Protein AF-A0A7X3V6D4-F1 (afdb_monomer_lite)

Secondary structure (DSSP, 8-state):
--SHHHHHHHHHHHHHHHHHHHHHHHHHHHHHHHHHHHHHHHHHHHHHHHHHHHHHHHHHHHHHHHHTSPPPPP---------------PPPP--TTS-HHHHHHHHHHHBSS-EEHHHHHHHTTS-HHHHHHHHHHHHHTTSEEESSTTEEEE-SS--HHHHHHHHHHHHHHHHHHHHHHHHHHHHHHHHHHHH-TT-BHHHIIIIIHHHHTT-TTB-HHHHHHHHHHHHHTTSEEEEEE--TT-TTS-EEEEEE-HHHHHHHH-

pLDDT: mean 81.46, std 15.2, range [35.28, 96.38]

Structure (mmCIF, N/CA/C/O backbone):
data_AF-A0A7X3V6D4-F1
#
_entry.id   AF-A0A7X3V6D4-F1
#
loop_
_atom_site.group_PDB
_atom_site.id
_atom_site.type_symbol
_atom_site.label_atom_id
_atom_site.label_alt_id
_atom_site.label_comp_id
_atom_site.label_asym_id
_atom_site.label_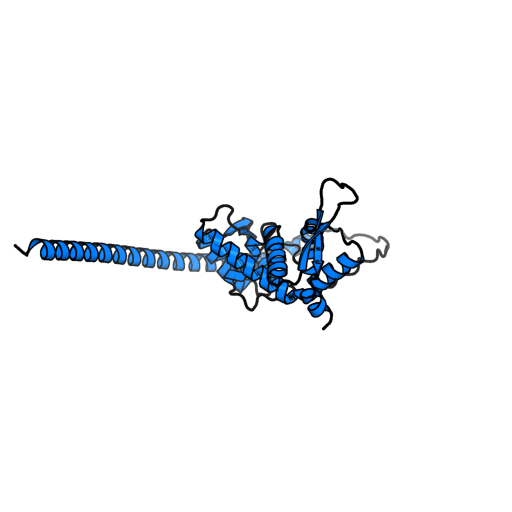entity_id
_atom_site.label_seq_id
_atom_site.pdbx_PDB_ins_code
_atom_site.Cartn_x
_atom_site.Cartn_y
_atom_site.Cartn_z
_atom_site.occupancy
_atom_site.B_iso_or_equiv
_atom_site.auth_seq_id
_atom_site.auth_comp_id
_atom_site.auth_asym_id
_atom_site.auth_atom_id
_atom_site.pdbx_PDB_model_num
ATOM 1 N N . MET A 1 1 ? -10.644 51.551 41.280 1.00 48.97 1 MET A N 1
ATOM 2 C CA . MET A 1 1 ? -9.651 50.461 41.197 1.00 48.97 1 MET A CA 1
ATOM 3 C C . MET A 1 1 ? -9.998 49.562 40.011 1.00 48.97 1 MET A C 1
ATOM 5 O O . MET A 1 1 ? -10.528 48.482 40.208 1.00 48.97 1 MET A O 1
ATOM 9 N N . THR A 1 2 ? -9.784 50.030 38.778 1.00 53.81 2 THR A N 1
ATOM 10 C CA . THR A 1 2 ? -10.167 49.297 37.549 1.00 53.81 2 THR A CA 1
ATOM 11 C C . THR A 1 2 ? -9.076 49.300 36.468 1.00 53.81 2 THR A C 1
ATOM 13 O O . THR A 1 2 ? -9.337 48.812 35.376 1.00 53.81 2 THR A O 1
ATOM 16 N N . SER A 1 3 ? -7.864 49.821 36.731 1.00 61.19 3 SER A N 1
ATOM 17 C CA . SER A 1 3 ? -6.815 49.914 35.692 1.00 61.19 3 SER A CA 1
ATOM 18 C C . SER A 1 3 ? -5.964 48.645 35.523 1.00 61.19 3 SER A C 1
ATOM 20 O O . SER A 1 3 ? -5.513 48.401 34.415 1.00 61.19 3 SER A O 1
ATOM 22 N N . SER A 1 4 ? -5.843 47.778 36.540 1.00 74.94 4 SER A N 1
ATOM 23 C CA . SER A 1 4 ? -4.946 46.597 36.499 1.00 74.94 4 SER A CA 1
ATOM 24 C C . SER A 1 4 ? -5.224 45.660 35.320 1.00 74.94 4 SER A C 1
ATOM 26 O O . SER A 1 4 ? -4.336 45.382 34.527 1.00 74.94 4 SER A O 1
ATOM 28 N N . ALA A 1 5 ? -6.483 45.251 35.128 1.00 81.00 5 ALA A N 1
ATOM 29 C CA . ALA A 1 5 ? -6.831 44.284 34.087 1.00 81.00 5 ALA A CA 1
ATOM 30 C C . ALA A 1 5 ? -6.675 44.846 32.663 1.00 81.00 5 ALA A C 1
ATOM 32 O O . ALA A 1 5 ? -6.343 44.111 31.741 1.00 81.00 5 ALA A O 1
ATOM 33 N N . ALA A 1 6 ? -6.913 46.147 32.465 1.00 88.00 6 ALA A N 1
ATOM 34 C CA . ALA A 1 6 ? -6.745 46.780 31.157 1.00 88.00 6 ALA A CA 1
ATOM 35 C C . ALA A 1 6 ? -5.263 46.964 30.799 1.00 88.00 6 ALA A C 1
ATOM 37 O O . ALA A 1 6 ? -4.899 46.860 29.627 1.00 88.00 6 ALA A O 1
ATOM 38 N N . ASP A 1 7 ? -4.420 47.223 31.798 1.00 89.06 7 ASP A N 1
ATOM 39 C CA . ASP A 1 7 ? -2.978 47.376 31.622 1.00 89.06 7 ASP A CA 1
ATOM 40 C C . ASP A 1 7 ? -2.304 46.008 31.391 1.00 89.06 7 ASP A C 1
ATOM 42 O O . ASP A 1 7 ? -1.529 45.873 30.447 1.00 89.06 7 ASP A O 1
ATOM 46 N N . GLU A 1 8 ? -2.711 44.962 32.121 1.00 88.69 8 GLU A N 1
ATOM 47 C CA . GLU A 1 8 ? -2.277 43.570 31.894 1.00 88.69 8 GLU A CA 1
ATOM 48 C C . GLU A 1 8 ? -2.635 43.071 30.482 1.00 88.69 8 GLU A C 1
ATOM 50 O O . GLU A 1 8 ? -1.823 42.438 29.805 1.00 88.69 8 GLU A O 1
ATOM 55 N N . LEU A 1 9 ? -3.837 43.397 29.993 1.00 91.50 9 LEU A N 1
ATOM 56 C CA . LEU A 1 9 ? -4.291 42.983 28.662 1.00 91.50 9 LEU A CA 1
ATOM 57 C C . LEU A 1 9 ? -3.533 43.724 27.551 1.00 91.50 9 LEU A C 1
ATOM 59 O O . LEU A 1 9 ? -3.210 43.131 26.524 1.00 91.50 9 LEU A O 1
ATOM 63 N N . ARG A 1 10 ? -3.183 45.000 27.763 1.00 92.75 10 ARG A N 1
ATOM 64 C CA . ARG A 1 10 ? -2.310 45.755 26.845 1.00 92.75 10 ARG A CA 1
ATOM 65 C C . ARG A 1 10 ? -0.895 45.197 26.813 1.00 92.75 10 ARG A C 1
ATOM 67 O O . ARG A 1 10 ? -0.314 45.103 25.732 1.00 92.75 10 ARG A O 1
ATOM 74 N N . GLU A 1 11 ? -0.346 44.823 27.962 1.00 93.88 11 GLU A N 1
ATOM 75 C CA . GLU A 1 11 ? 0.985 44.226 28.048 1.00 93.88 11 GLU A CA 1
ATOM 76 C C . GLU A 1 11 ? 1.025 42.868 27.332 1.00 93.88 11 GLU A C 1
ATOM 78 O O . GLU A 1 11 ? 1.894 42.642 26.488 1.00 93.88 11 GLU A O 1
ATOM 83 N N . ALA A 1 12 ? 0.022 42.014 27.560 1.00 92.12 12 ALA A N 1
ATOM 84 C CA . ALA A 1 12 ? -0.118 40.736 26.862 1.00 92.12 12 ALA A CA 1
ATOM 85 C C . ALA A 1 12 ? -0.252 40.911 25.340 1.00 92.12 12 ALA A C 1
ATOM 87 O O . ALA A 1 12 ? 0.392 40.197 24.572 1.00 92.12 12 ALA A O 1
ATOM 88 N N . LEU A 1 13 ? -1.039 41.891 24.888 1.00 94.00 13 LEU A N 1
ATOM 89 C CA . LEU A 1 13 ? -1.232 42.162 23.462 1.00 94.00 13 LEU A CA 1
ATOM 90 C C . LEU A 1 13 ? 0.059 42.680 22.813 1.00 94.00 13 LEU A C 1
ATOM 92 O O . LEU A 1 13 ? 0.409 42.261 21.714 1.00 94.00 13 LEU A O 1
ATOM 96 N N . THR A 1 14 ? 0.816 43.522 23.518 1.00 95.19 14 THR A N 1
ATOM 97 C CA . THR A 1 14 ? 2.125 44.007 23.049 1.00 95.19 14 THR A CA 1
ATOM 98 C C . THR A 1 14 ? 3.131 42.859 22.934 1.00 95.19 14 THR A C 1
ATOM 100 O O . THR A 1 14 ? 3.865 42.781 21.950 1.00 95.19 14 THR A O 1
ATOM 103 N N . ARG A 1 15 ? 3.124 41.928 23.896 1.00 94.62 15 ARG A N 1
ATOM 104 C CA . ARG A 1 15 ? 3.964 40.725 23.867 1.00 94.62 15 ARG A CA 1
ATOM 105 C C . ARG A 1 15 ? 3.633 39.829 22.675 1.00 94.62 15 ARG A C 1
ATOM 107 O O . ARG A 1 15 ? 4.532 39.481 21.921 1.00 94.62 15 ARG A O 1
ATOM 114 N N . LEU A 1 16 ? 2.349 39.536 22.460 1.00 94.88 16 LEU A N 1
ATOM 115 C CA . LEU A 1 16 ? 1.894 38.713 21.336 1.00 94.88 16 LEU A CA 1
ATOM 116 C C . LEU A 1 16 ? 2.218 39.349 19.980 1.00 94.88 16 LEU A C 1
ATOM 118 O O . LEU A 1 16 ? 2.586 38.645 19.045 1.00 94.88 16 LEU A O 1
ATOM 122 N N . LEU A 1 17 ? 2.110 40.676 19.863 1.00 94.00 17 LEU A N 1
ATOM 123 C CA . LEU A 1 17 ? 2.514 41.381 18.646 1.00 94.00 17 LEU A CA 1
ATOM 124 C C . LEU A 1 17 ? 4.025 41.264 18.402 1.00 94.00 17 LEU A C 1
ATOM 126 O O . LEU A 1 17 ? 4.430 40.996 17.276 1.00 94.00 17 LEU A O 1
ATOM 130 N N . SER A 1 18 ? 4.845 41.388 19.448 1.00 95.25 18 SER A N 1
ATOM 131 C CA . SER A 1 18 ? 6.299 41.201 19.346 1.00 95.25 18 SER A CA 1
ATOM 132 C C . SER A 1 18 ? 6.685 39.766 18.970 1.00 95.25 18 SER A C 1
ATOM 134 O O . SER A 1 18 ? 7.594 39.562 18.164 1.00 95.25 18 SER A O 1
ATOM 136 N N . GLU A 1 19 ? 6.018 38.771 19.555 1.00 95.19 19 GLU A N 1
ATOM 137 C CA . GLU A 1 19 ? 6.227 37.352 19.241 1.00 95.19 19 GLU A CA 1
ATOM 138 C C . GLU A 1 19 ? 5.829 37.058 17.791 1.00 95.19 19 GLU A C 1
ATOM 140 O O . GLU A 1 19 ? 6.606 36.460 17.050 1.00 95.19 19 GLU A O 1
ATOM 145 N N . ARG A 1 20 ? 4.676 37.572 17.341 1.00 95.00 20 ARG A N 1
ATOM 146 C CA . ARG A 1 20 ? 4.245 37.479 15.941 1.00 95.00 20 ARG A CA 1
ATOM 147 C C . ARG A 1 20 ? 5.278 38.077 14.990 1.00 95.00 20 ARG A C 1
ATOM 149 O O . ARG A 1 20 ? 5.594 37.459 13.981 1.00 95.00 20 ARG A O 1
ATOM 156 N N . ASP A 1 21 ? 5.787 39.269 15.284 1.00 95.44 21 ASP A N 1
ATOM 157 C CA . ASP A 1 21 ? 6.730 39.951 14.392 1.00 95.44 21 ASP A CA 1
ATOM 158 C C . ASP A 1 21 ? 8.074 39.207 14.312 1.00 95.44 21 ASP A C 1
ATOM 160 O O . ASP A 1 21 ? 8.693 39.163 13.250 1.00 95.44 21 ASP A O 1
ATOM 164 N N . THR A 1 22 ? 8.481 38.549 15.401 1.00 96.38 22 THR A N 1
ATOM 165 C CA . THR A 1 22 ? 9.666 37.678 15.423 1.00 96.38 22 THR A CA 1
ATOM 166 C C . THR A 1 22 ? 9.441 36.432 14.567 1.00 96.38 22 THR A C 1
ATOM 168 O O . THR A 1 22 ? 10.267 36.127 13.710 1.00 96.38 22 THR A O 1
ATOM 171 N N . LEU A 1 23 ? 8.287 35.773 14.710 1.00 93.31 23 LEU A N 1
ATOM 172 C CA . LEU A 1 23 ? 7.929 34.613 13.889 1.00 93.31 23 LEU A CA 1
ATOM 173 C C . LEU A 1 23 ? 7.848 34.962 12.398 1.00 93.31 23 LEU A C 1
ATOM 175 O O . LEU A 1 23 ? 8.323 34.202 11.562 1.00 93.31 23 LEU A O 1
ATOM 179 N N . LEU A 1 24 ? 7.293 36.124 12.042 1.00 92.81 24 LEU A N 1
ATOM 180 C CA . LEU A 1 24 ? 7.246 36.571 10.646 1.00 92.81 24 LEU A CA 1
ATOM 181 C C . LEU A 1 24 ? 8.648 36.816 10.070 1.00 92.81 24 LEU A C 1
ATOM 183 O O . LEU A 1 24 ? 8.889 36.500 8.905 1.00 92.81 24 LEU A O 1
ATOM 187 N N . ALA A 1 25 ? 9.578 37.340 10.872 1.00 93.75 25 ALA A N 1
ATOM 188 C CA . ALA A 1 25 ? 10.968 37.506 10.454 1.00 93.75 25 ALA A CA 1
ATOM 189 C C . ALA A 1 25 ? 11.683 36.154 10.266 1.00 93.75 25 ALA A C 1
ATOM 191 O O . ALA A 1 25 ? 12.445 35.988 9.312 1.00 93.75 25 ALA A O 1
ATOM 192 N N . GLU A 1 26 ? 11.415 35.177 11.135 1.00 94.06 26 GLU A N 1
ATOM 193 C CA . GLU A 1 26 ? 11.938 33.813 11.002 1.00 94.06 26 GLU A CA 1
ATOM 194 C C . GLU A 1 26 ? 11.389 33.114 9.753 1.00 94.06 26 GLU A C 1
ATOM 196 O O . GLU A 1 26 ? 12.166 32.538 8.993 1.00 94.06 26 GLU A O 1
ATOM 201 N N . ILE A 1 27 ? 10.084 33.233 9.484 1.00 88.38 27 ILE A N 1
ATOM 202 C CA . ILE A 1 27 ? 9.452 32.689 8.273 1.00 88.38 27 ILE A CA 1
ATOM 203 C C . ILE A 1 27 ? 10.095 33.287 7.019 1.00 88.38 27 ILE A C 1
ATOM 205 O O . ILE A 1 27 ? 10.516 32.537 6.144 1.00 88.38 27 ILE A O 1
ATOM 209 N N . ALA A 1 28 ? 10.254 34.612 6.954 1.00 89.88 28 ALA A N 1
ATOM 210 C CA . ALA A 1 28 ? 10.883 35.267 5.806 1.00 89.88 28 ALA A CA 1
ATOM 211 C C . ALA A 1 28 ? 12.335 34.796 5.583 1.00 89.88 28 ALA A C 1
ATOM 213 O O . ALA A 1 28 ? 12.768 34.606 4.446 1.00 89.88 28 ALA A O 1
ATOM 214 N N . SER A 1 29 ? 13.084 34.562 6.665 1.00 92.25 29 SER A N 1
ATOM 215 C CA . SER A 1 29 ? 14.439 33.999 6.603 1.00 92.25 29 SER A CA 1
ATOM 216 C C . SER A 1 29 ? 14.441 32.559 6.075 1.00 92.25 29 SER A C 1
ATOM 218 O O . SER A 1 29 ? 15.268 32.197 5.236 1.00 92.25 29 SER A O 1
ATOM 220 N N . ILE A 1 30 ? 13.500 31.725 6.526 1.00 87.00 30 ILE A N 1
ATOM 221 C CA . ILE A 1 30 ? 13.342 30.349 6.039 1.00 87.00 30 ILE A CA 1
ATOM 222 C C . ILE A 1 30 ? 12.983 30.345 4.549 1.00 87.00 30 ILE A C 1
ATOM 224 O O . ILE A 1 30 ? 13.596 29.601 3.787 1.00 87.00 30 ILE A O 1
ATOM 228 N N . GLU A 1 31 ? 12.051 31.198 4.120 1.00 86.50 31 GLU A N 1
ATOM 229 C CA . GLU A 1 31 ? 11.651 31.328 2.714 1.00 86.50 31 GLU A CA 1
ATOM 230 C C . GLU A 1 31 ? 12.821 31.751 1.820 1.00 86.50 31 GLU A C 1
ATOM 232 O O . GLU A 1 31 ? 13.019 31.169 0.751 1.00 86.50 31 GLU A O 1
ATOM 237 N N . GLN A 1 32 ? 13.641 32.706 2.270 1.00 90.31 32 GLN A N 1
ATOM 238 C CA . GLN A 1 32 ? 14.844 33.105 1.541 1.00 90.31 32 GLN A CA 1
ATOM 239 C C . GLN A 1 32 ? 15.828 31.935 1.403 1.00 90.31 32 GLN A C 1
ATOM 241 O O . GLN A 1 32 ? 16.272 31.631 0.295 1.00 90.31 32 GLN A O 1
ATOM 246 N N . ASN A 1 33 ? 16.136 31.249 2.508 1.00 90.38 33 ASN A N 1
ATOM 247 C CA . ASN A 1 33 ? 17.040 30.099 2.494 1.00 90.38 33 ASN A CA 1
ATOM 248 C C . ASN A 1 33 ? 16.518 28.986 1.574 1.00 90.38 33 ASN A C 1
ATOM 250 O O . ASN A 1 33 ? 17.292 28.357 0.856 1.00 90.38 33 ASN A O 1
ATOM 254 N N . LEU A 1 34 ? 15.207 28.746 1.572 1.00 85.75 34 LEU A N 1
ATOM 255 C CA . LEU A 1 34 ? 14.568 27.762 0.705 1.00 85.75 34 LEU A CA 1
ATOM 256 C C . LEU A 1 34 ? 14.703 28.152 -0.775 1.00 85.75 34 LEU A C 1
ATOM 258 O O . LEU A 1 34 ? 15.037 27.300 -1.597 1.00 85.75 34 LEU A O 1
ATOM 262 N N . GLY A 1 35 ? 14.544 29.437 -1.105 1.00 84.88 35 GLY A N 1
ATOM 263 C CA . GLY A 1 35 ? 14.808 29.974 -2.443 1.00 84.88 35 GLY A CA 1
ATOM 264 C C . GLY A 1 35 ? 16.248 29.735 -2.912 1.00 84.88 35 GLY A C 1
ATOM 265 O O . GLY A 1 35 ? 16.457 29.177 -3.989 1.00 84.88 35 GLY A O 1
ATOM 266 N N . GLU A 1 36 ? 17.238 30.061 -2.077 1.00 88.75 36 GLU A N 1
ATOM 267 C CA . GLU A 1 36 ? 18.664 29.835 -2.377 1.00 88.75 36 GLU A CA 1
ATOM 268 C C . GLU A 1 36 ? 18.983 28.340 -2.567 1.00 88.75 36 GLU A C 1
ATOM 270 O O . GLU A 1 36 ? 19.765 27.949 -3.439 1.00 88.75 36 GLU A O 1
ATOM 275 N N . LYS A 1 37 ? 18.351 27.462 -1.777 1.00 87.06 37 LYS A N 1
ATOM 276 C CA . LYS A 1 37 ? 18.497 26.008 -1.936 1.00 87.06 37 LYS A CA 1
ATOM 277 C C . LYS A 1 37 ? 17.834 25.491 -3.211 1.00 87.06 37 LYS A C 1
ATOM 279 O O . LYS A 1 37 ? 18.401 24.601 -3.841 1.00 87.06 37 LYS A O 1
ATOM 284 N N . HIS A 1 38 ? 16.688 26.038 -3.615 1.00 82.69 38 HIS A N 1
ATOM 285 C CA . HIS A 1 38 ? 16.052 25.689 -4.887 1.00 82.69 38 HIS A CA 1
ATOM 286 C C . HIS A 1 38 ? 16.913 26.076 -6.089 1.00 82.69 38 HIS A C 1
ATOM 288 O O . HIS A 1 38 ? 17.051 25.266 -7.004 1.00 82.69 38 HIS A O 1
ATOM 294 N N . GLU A 1 39 ? 17.534 27.255 -6.066 1.00 84.06 39 GLU A N 1
ATOM 295 C CA . GLU A 1 39 ? 18.483 27.677 -7.102 1.00 84.06 39 GLU A CA 1
ATOM 296 C C . GLU A 1 39 ? 19.683 26.718 -7.162 1.00 84.06 39 GLU A C 1
ATOM 298 O O . GLU A 1 39 ? 19.995 26.167 -8.216 1.00 84.06 39 GLU A O 1
ATOM 303 N N . SER A 1 40 ? 20.267 26.379 -6.007 1.00 84.75 40 SER A N 1
ATOM 304 C CA . SER A 1 40 ? 21.362 25.404 -5.945 1.00 84.75 40 SER A CA 1
ATOM 305 C C . SER A 1 40 ? 20.966 24.000 -6.425 1.00 84.75 40 SER A C 1
ATOM 307 O O . SER A 1 40 ? 21.825 23.281 -6.941 1.00 84.75 40 SER A O 1
ATOM 309 N N . LEU A 1 41 ? 19.717 23.571 -6.222 1.00 84.12 41 LEU A N 1
ATOM 310 C CA . LEU A 1 41 ? 19.217 22.287 -6.720 1.00 84.12 41 LEU A CA 1
ATOM 311 C C . LEU A 1 41 ? 19.007 22.313 -8.235 1.00 84.12 41 LEU A C 1
ATOM 313 O O . LEU A 1 41 ? 19.323 21.322 -8.892 1.00 84.12 41 LEU A O 1
ATOM 317 N N . ALA A 1 42 ? 18.524 23.427 -8.788 1.00 81.06 42 ALA A N 1
ATOM 318 C CA . ALA A 1 42 ? 18.398 23.607 -10.231 1.00 81.06 42 ALA A CA 1
ATOM 319 C C . ALA A 1 42 ? 19.771 23.510 -10.921 1.00 81.06 42 ALA A C 1
ATOM 321 O O . ALA A 1 42 ? 19.925 22.724 -11.857 1.00 81.06 42 ALA A O 1
ATOM 322 N N . ASP A 1 43 ? 20.787 24.190 -10.377 1.00 86.25 43 ASP A N 1
ATOM 323 C CA . ASP A 1 43 ? 22.174 24.113 -10.856 1.00 86.25 43 ASP A CA 1
ATOM 324 C C . ASP A 1 43 ? 22.740 22.687 -10.802 1.00 86.25 43 ASP A C 1
ATOM 326 O O . ASP A 1 43 ? 23.508 22.258 -11.670 1.00 86.25 43 ASP A O 1
ATOM 330 N N . LEU A 1 44 ? 22.408 21.935 -9.747 1.00 86.12 44 LEU A N 1
ATOM 331 C CA . LEU A 1 44 ? 22.868 20.558 -9.598 1.00 86.12 44 LEU A CA 1
ATOM 332 C C . LEU A 1 44 ? 22.185 19.636 -10.610 1.00 86.12 44 LEU A C 1
ATOM 334 O O . LEU A 1 44 ? 22.844 18.767 -11.178 1.00 86.12 44 LEU A O 1
ATOM 338 N N . ASN A 1 45 ? 20.893 19.846 -10.857 1.00 81.69 45 ASN A N 1
ATOM 339 C CA . ASN A 1 45 ? 20.133 19.068 -11.825 1.00 81.69 45 ASN A CA 1
ATOM 340 C C . ASN A 1 45 ? 20.653 19.293 -13.252 1.00 81.69 45 ASN A C 1
ATOM 342 O O . ASN A 1 45 ? 20.852 18.331 -13.985 1.00 81.69 45 ASN A O 1
ATOM 346 N N . GLU A 1 46 ? 20.991 20.534 -13.616 1.00 85.19 46 GLU A N 1
ATOM 347 C CA . GLU A 1 46 ? 21.616 20.830 -14.912 1.00 85.19 46 GLU A CA 1
ATOM 348 C C . GLU A 1 46 ? 22.974 20.119 -15.075 1.00 85.19 46 GLU A C 1
ATOM 350 O O . GLU A 1 46 ? 23.293 19.595 -16.146 1.00 85.19 46 GLU A O 1
ATOM 355 N N . LYS A 1 47 ? 23.767 20.025 -13.998 1.00 85.75 47 LYS A N 1
ATOM 356 C CA . LYS A 1 47 ? 25.027 19.260 -14.004 1.00 85.75 47 LYS A CA 1
ATOM 357 C C . LYS A 1 47 ? 24.799 17.758 -14.154 1.00 85.75 47 LYS A C 1
ATOM 359 O O . LYS A 1 47 ? 25.578 17.112 -14.853 1.00 85.75 47 LYS A O 1
ATOM 364 N N . VAL A 1 48 ? 23.769 17.203 -13.514 1.00 84.31 48 VAL A N 1
ATOM 365 C CA . VAL A 1 48 ? 23.396 15.788 -13.673 1.00 84.31 48 VAL A CA 1
ATOM 366 C C . VAL A 1 48 ? 22.988 15.516 -15.119 1.00 84.31 48 VAL A C 1
ATOM 368 O O . VAL A 1 48 ? 23.569 14.628 -15.736 1.00 84.31 48 VAL A O 1
ATOM 371 N N . ASP A 1 49 ? 22.121 16.343 -15.704 1.00 82.19 49 ASP A N 1
ATOM 372 C CA . ASP A 1 49 ? 21.707 16.219 -17.107 1.00 82.19 49 ASP A CA 1
ATOM 373 C C . ASP A 1 49 ? 22.907 16.293 -18.071 1.00 82.19 49 ASP A C 1
ATOM 375 O O . ASP A 1 49 ? 22.976 15.572 -19.071 1.00 82.19 49 ASP A O 1
ATOM 379 N N . ALA A 1 50 ? 23.882 17.162 -17.784 1.00 82.19 50 ALA A N 1
ATOM 380 C CA . ALA A 1 50 ? 25.113 17.261 -18.564 1.00 82.19 50 ALA A CA 1
ATOM 381 C C . ALA A 1 50 ? 25.978 15.993 -18.451 1.00 82.19 50 ALA A C 1
ATOM 383 O O . ALA A 1 50 ? 26.529 15.528 -19.454 1.00 82.19 50 ALA A O 1
ATOM 384 N N . LEU A 1 51 ? 26.074 15.405 -17.255 1.00 80.94 51 LEU A N 1
ATOM 385 C CA . LEU A 1 51 ? 26.804 14.158 -17.034 1.00 80.94 51 LEU A CA 1
ATOM 386 C C . LEU A 1 51 ? 26.105 12.965 -17.690 1.00 80.94 51 LEU A C 1
ATOM 388 O O . LEU A 1 51 ? 26.775 12.163 -18.338 1.00 80.94 51 LEU A O 1
ATOM 392 N N . GLU A 1 52 ? 24.782 12.871 -17.609 1.00 79.56 52 GLU A N 1
ATOM 393 C CA . GLU A 1 52 ? 24.007 11.819 -18.273 1.00 79.56 52 GLU A CA 1
ATOM 394 C C . GLU A 1 52 ? 24.162 11.881 -19.795 1.00 79.56 52 GLU A C 1
ATOM 396 O O . GLU A 1 52 ? 24.430 10.861 -20.433 1.00 79.56 52 GLU A O 1
ATOM 401 N N . LYS A 1 53 ? 24.119 13.085 -20.381 1.00 79.12 53 LYS A N 1
ATOM 402 C CA . LYS A 1 53 ? 24.420 13.284 -21.808 1.00 79.12 53 LYS A CA 1
ATOM 403 C C . LYS A 1 53 ? 25.841 12.849 -22.160 1.00 79.12 53 LYS A C 1
ATOM 405 O O . LYS A 1 53 ? 26.042 12.248 -23.211 1.00 79.12 53 LYS A O 1
ATOM 410 N N . SER A 1 54 ? 26.821 13.115 -21.295 1.00 80.38 54 SER A N 1
ATOM 411 C CA . SER A 1 54 ? 28.210 12.695 -21.527 1.00 80.38 54 SER A CA 1
ATOM 412 C C . SER A 1 54 ? 28.381 11.170 -21.446 1.00 80.38 54 SER A C 1
ATOM 414 O O . SER A 1 54 ? 29.069 10.579 -22.277 1.00 80.38 54 SER A O 1
ATOM 416 N N . LEU A 1 55 ? 27.687 10.509 -20.514 1.00 73.31 55 LEU A N 1
ATOM 417 C CA . LEU A 1 55 ? 27.670 9.052 -20.387 1.00 73.31 55 LEU A CA 1
ATOM 418 C C . LEU A 1 55 ? 26.982 8.373 -21.573 1.00 73.31 55 LEU A C 1
ATOM 420 O O . LEU A 1 55 ? 27.488 7.364 -22.059 1.00 73.31 55 LEU A O 1
ATOM 424 N N . ALA A 1 56 ? 25.882 8.937 -22.077 1.00 75.38 56 ALA A N 1
ATOM 425 C CA . ALA A 1 56 ? 25.186 8.414 -23.252 1.00 75.38 56 ALA A CA 1
ATOM 426 C C . ALA A 1 56 ? 26.067 8.416 -24.516 1.00 75.38 56 ALA A C 1
ATOM 428 O O . ALA A 1 56 ? 25.903 7.553 -25.374 1.00 75.38 56 ALA A O 1
ATOM 429 N N . VAL A 1 57 ? 27.026 9.343 -24.619 1.00 78.31 57 VAL A N 1
ATOM 430 C CA . VAL A 1 57 ? 28.013 9.368 -25.714 1.00 78.31 57 VAL A CA 1
ATOM 431 C C . VAL A 1 57 ? 29.099 8.299 -25.521 1.00 78.31 57 VAL A C 1
ATOM 433 O O . VAL A 1 57 ? 29.517 7.679 -26.493 1.00 78.31 57 VAL A O 1
ATOM 436 N N . LEU A 1 58 ? 29.518 8.031 -24.280 1.00 68.62 58 LEU A N 1
ATOM 437 C CA . LEU A 1 58 ? 30.596 7.079 -23.964 1.00 68.62 58 LEU A CA 1
ATOM 438 C C . LEU A 1 58 ? 30.151 5.601 -23.943 1.00 68.62 58 LEU A C 1
ATOM 440 O O . LEU A 1 58 ? 30.962 4.702 -24.169 1.00 68.62 58 LEU A O 1
ATOM 444 N N . GLN A 1 59 ? 28.877 5.314 -23.663 1.00 67.06 59 GLN A N 1
ATOM 445 C CA . GLN A 1 59 ? 28.339 3.944 -23.637 1.00 67.06 59 GLN A CA 1
ATOM 446 C C . GLN A 1 59 ? 28.434 3.179 -24.976 1.00 67.06 59 GLN A C 1
ATOM 448 O O . GLN A 1 59 ? 28.870 2.024 -24.942 1.00 67.06 59 GLN A O 1
ATOM 453 N N . PRO A 1 60 ? 28.086 3.754 -26.146 1.00 63.34 60 PRO A N 1
ATOM 454 C CA . PRO A 1 60 ? 28.227 3.049 -27.421 1.00 63.34 60 PRO A CA 1
ATOM 455 C C . PRO A 1 60 ? 29.692 2.784 -27.802 1.00 63.34 60 PRO A C 1
ATOM 457 O O . PRO A 1 60 ? 29.988 1.740 -28.381 1.00 63.34 60 PRO A O 1
ATOM 460 N N . GLU A 1 61 ? 30.628 3.661 -27.424 1.00 57.53 61 GLU A N 1
ATOM 461 C CA . GLU A 1 61 ? 32.066 3.442 -27.656 1.00 57.53 61 GLU A CA 1
ATOM 462 C C . GLU A 1 61 ? 32.593 2.249 -26.842 1.00 57.53 61 GLU A C 1
ATOM 464 O O . GLU A 1 61 ? 33.316 1.402 -27.368 1.00 57.53 61 GLU A O 1
ATOM 469 N N . ARG A 1 62 ? 32.140 2.104 -25.589 1.00 55.88 62 ARG A N 1
ATOM 470 C CA . ARG A 1 62 ? 32.521 0.986 -24.710 1.00 55.88 62 ARG A CA 1
ATOM 471 C C . ARG A 1 62 ? 31.918 -0.358 -25.142 1.00 55.88 62 ARG A C 1
ATOM 473 O O . ARG A 1 62 ? 32.557 -1.394 -24.975 1.00 55.88 62 ARG A O 1
ATOM 480 N N . ALA A 1 63 ? 30.712 -0.353 -25.715 1.00 55.50 63 ALA A N 1
ATOM 481 C CA . ALA A 1 63 ? 30.088 -1.552 -26.283 1.00 55.50 63 ALA A CA 1
ATOM 482 C C . ALA A 1 63 ? 30.819 -2.041 -27.551 1.00 55.50 63 ALA A C 1
ATOM 484 O O . ALA A 1 63 ? 30.998 -3.245 -27.738 1.00 55.50 63 ALA A O 1
ATOM 485 N N . HIS A 1 64 ? 31.313 -1.117 -28.383 1.00 56.31 64 HIS A N 1
ATOM 486 C CA . HIS A 1 64 ? 32.113 -1.456 -29.564 1.00 56.31 64 HIS A CA 1
ATOM 487 C C . HIS A 1 64 ? 33.516 -1.987 -29.234 1.00 56.31 64 HIS A C 1
ATOM 489 O O . HIS A 1 64 ? 34.050 -2.795 -29.996 1.00 56.31 64 HIS A O 1
ATOM 495 N N . GLU A 1 65 ? 34.117 -1.572 -28.116 1.00 54.31 65 GLU A N 1
ATOM 496 C CA . GLU A 1 65 ? 35.397 -2.126 -27.656 1.00 54.31 65 GLU A CA 1
ATOM 497 C C . GLU A 1 65 ? 35.265 -3.561 -27.123 1.00 54.31 65 GLU A C 1
ATOM 499 O O . GLU A 1 65 ? 36.147 -4.376 -27.386 1.00 54.31 65 GLU A O 1
ATOM 504 N N . LEU A 1 66 ? 34.155 -3.903 -26.456 1.00 53.81 66 LEU A N 1
ATOM 505 C CA . LEU A 1 66 ? 33.910 -5.255 -25.930 1.00 53.81 66 LEU A CA 1
ATOM 506 C C . LEU A 1 66 ? 33.574 -6.279 -27.031 1.00 53.81 66 LEU A C 1
ATOM 508 O O . LEU A 1 66 ? 34.029 -7.420 -26.958 1.00 53.81 66 LEU A O 1
ATOM 512 N N . GLN A 1 67 ? 32.875 -5.871 -28.097 1.00 50.88 67 GLN A N 1
ATOM 513 C CA . GLN A 1 67 ? 32.575 -6.743 -29.248 1.00 50.88 67 GLN A CA 1
ATOM 514 C C . GLN A 1 67 ? 33.802 -7.105 -30.102 1.00 50.88 67 GLN A C 1
ATOM 516 O O . GLN A 1 67 ? 33.756 -8.067 -30.859 1.00 50.88 67 GLN A O 1
ATOM 521 N N . ARG A 1 68 ? 34.914 -6.363 -30.007 1.00 50.69 68 ARG A N 1
ATOM 522 C CA . ARG A 1 68 ? 36.157 -6.698 -30.730 1.00 50.69 68 ARG A CA 1
ATOM 523 C C . ARG A 1 68 ? 37.029 -7.736 -30.017 1.00 50.69 68 ARG A C 1
ATOM 525 O O . ARG A 1 68 ? 38.053 -8.125 -30.575 1.00 50.69 68 ARG A O 1
ATOM 532 N N . SER A 1 69 ? 36.664 -8.150 -28.803 1.00 50.03 69 SER A N 1
ATOM 533 C CA . SER A 1 69 ? 37.479 -9.030 -27.950 1.00 50.03 69 SER A CA 1
ATOM 534 C C . SER A 1 69 ? 36.949 -10.455 -27.766 1.00 50.03 69 SER A C 1
ATOM 536 O O . SER A 1 69 ? 37.623 -11.246 -27.108 1.00 50.03 69 SER A O 1
ATOM 538 N N . GLU A 1 70 ? 35.803 -10.817 -28.345 1.00 44.72 70 GLU A N 1
ATOM 539 C CA . GLU A 1 70 ? 35.298 -12.197 -28.299 1.00 44.72 70 GLU A CA 1
ATOM 540 C C . GLU A 1 70 ? 35.756 -12.985 -29.543 1.00 44.72 70 GLU A C 1
ATOM 542 O O . GLU A 1 70 ? 35.568 -12.504 -30.662 1.00 44.72 70 GLU A O 1
ATOM 547 N N . PRO A 1 71 ? 36.400 -14.160 -29.389 1.00 46.81 71 PRO A N 1
ATOM 548 C CA . PRO A 1 71 ? 36.648 -15.066 -30.505 1.00 46.81 71 PRO A CA 1
ATOM 549 C C . PRO A 1 71 ? 35.369 -15.849 -30.846 1.00 46.81 71 PRO A C 1
ATOM 551 O O . PRO A 1 71 ? 34.633 -16.246 -29.943 1.00 46.81 71 PRO A O 1
ATOM 554 N N . ASP A 1 72 ? 35.135 -16.067 -32.144 1.00 47.38 72 ASP A N 1
ATOM 555 C CA . ASP A 1 72 ? 34.005 -16.827 -32.703 1.00 47.38 72 ASP A CA 1
ATOM 556 C C . ASP A 1 72 ? 33.788 -18.180 -31.992 1.00 47.38 72 ASP A C 1
ATOM 558 O O . ASP A 1 72 ? 34.760 -18.924 -31.805 1.00 47.38 72 ASP A O 1
ATOM 562 N N . PRO A 1 73 ? 32.540 -18.559 -31.652 1.00 48.69 73 PRO A N 1
ATOM 563 C CA . PRO A 1 73 ? 32.232 -19.925 -31.271 1.00 48.69 73 PRO A CA 1
ATOM 564 C C . PRO A 1 73 ? 31.972 -20.760 -32.532 1.00 48.69 73 PRO A C 1
ATOM 566 O O . PRO A 1 73 ? 31.035 -20.506 -33.289 1.00 48.69 73 PRO A O 1
ATOM 569 N N . GLU A 1 74 ? 32.827 -21.758 -32.753 1.00 44.72 74 GLU A N 1
ATOM 570 C CA . GLU A 1 74 ? 32.580 -22.853 -33.690 1.00 44.72 74 GLU A CA 1
ATOM 571 C C . GLU A 1 74 ? 31.374 -23.699 -33.241 1.00 44.72 74 GLU A C 1
ATOM 573 O O . GLU A 1 74 ? 31.198 -23.973 -32.052 1.00 44.72 74 GLU A O 1
ATOM 578 N N . ASP A 1 75 ? 30.588 -24.092 -34.244 1.00 48.62 75 ASP A N 1
ATOM 579 C CA . ASP A 1 75 ? 29.577 -25.150 -34.330 1.00 48.62 75 ASP A CA 1
ATOM 580 C C . ASP A 1 75 ? 29.378 -26.047 -33.089 1.00 48.62 75 ASP A C 1
ATOM 582 O O . ASP A 1 75 ? 30.224 -26.868 -32.727 1.00 48.62 75 ASP A O 1
ATOM 586 N N . GLY A 1 76 ? 28.178 -25.971 -32.508 1.00 39.03 76 GLY A N 1
ATOM 587 C CA . GLY A 1 76 ? 27.669 -26.908 -31.510 1.00 39.03 76 GLY A CA 1
ATOM 588 C C . GLY A 1 76 ? 26.152 -27.017 -31.632 1.00 39.03 76 GLY A C 1
ATOM 589 O O . GLY A 1 76 ? 25.456 -26.010 -31.597 1.00 39.03 76 GLY A O 1
ATOM 590 N N . GLU A 1 77 ? 25.690 -28.240 -31.854 1.00 39.75 77 GLU A N 1
ATOM 591 C CA . GLU A 1 77 ? 24.364 -28.640 -32.323 1.00 39.75 77 GLU A CA 1
ATOM 592 C C . GLU A 1 77 ? 23.193 -28.197 -31.425 1.00 39.75 77 GLU A C 1
ATOM 594 O O . GLU A 1 77 ? 23.308 -28.088 -30.205 1.00 39.75 77 GLU A O 1
ATOM 599 N N . GLU A 1 78 ? 22.061 -27.943 -32.085 1.00 41.72 78 GLU A N 1
ATOM 600 C CA . GLU A 1 78 ? 20.771 -27.533 -31.533 1.00 41.72 78 GLU A CA 1
ATOM 601 C C . GLU A 1 78 ? 20.154 -28.644 -30.663 1.00 41.72 78 GLU A C 1
ATOM 603 O O . GLU A 1 78 ? 19.686 -29.654 -31.185 1.00 41.72 78 GLU A O 1
ATOM 608 N N . ASP A 1 79 ? 20.085 -28.420 -29.350 1.00 36.66 79 ASP A N 1
ATOM 609 C CA . ASP A 1 79 ? 19.074 -29.040 -28.492 1.00 36.66 79 ASP A CA 1
ATOM 610 C C . ASP A 1 79 ? 17.991 -27.983 -28.221 1.00 36.66 79 ASP A C 1
ATOM 612 O O . ASP A 1 79 ? 18.188 -27.025 -27.469 1.00 36.66 79 ASP A O 1
ATOM 616 N N . GLU A 1 80 ? 16.846 -28.139 -28.891 1.00 43.19 80 GLU A N 1
ATOM 617 C CA . GLU A 1 80 ? 15.609 -27.403 -28.621 1.00 43.19 80 GLU A CA 1
ATOM 618 C C . GLU A 1 80 ? 15.083 -27.783 -27.223 1.00 43.19 80 GLU A C 1
ATOM 620 O O . GLU A 1 80 ? 14.193 -28.619 -27.069 1.00 43.19 80 GLU A O 1
ATOM 625 N N . GLU A 1 81 ? 15.634 -27.173 -26.172 1.00 39.03 81 GLU A N 1
ATOM 626 C CA . GLU A 1 81 ? 14.934 -27.083 -24.892 1.00 39.03 81 GLU A CA 1
ATOM 627 C C . GLU A 1 81 ? 13.773 -26.095 -25.062 1.00 39.03 81 GLU A C 1
ATOM 629 O O . GLU A 1 81 ? 13.974 -24.890 -25.234 1.00 39.03 81 GLU A O 1
ATOM 634 N N . GLU A 1 82 ? 12.545 -26.624 -25.051 1.00 37.56 82 GLU A N 1
ATOM 635 C CA . GLU A 1 82 ? 11.306 -25.850 -24.994 1.00 37.56 82 GLU A CA 1
ATOM 636 C C . GLU A 1 82 ? 11.429 -24.752 -23.928 1.00 37.56 82 GLU A C 1
ATOM 638 O O . GLU A 1 82 ? 11.444 -25.012 -22.722 1.00 37.56 82 GLU A O 1
ATOM 643 N N . ALA A 1 83 ? 11.510 -23.501 -24.387 1.00 35.28 83 ALA A N 1
ATOM 644 C CA . ALA A 1 83 ? 11.430 -22.340 -23.523 1.00 35.28 83 ALA A CA 1
ATOM 645 C C . ALA A 1 83 ? 10.130 -22.427 -22.700 1.00 35.28 83 ALA A C 1
ATOM 647 O O . ALA A 1 83 ? 9.063 -22.660 -23.280 1.00 35.28 83 ALA A O 1
ATOM 648 N N . PRO A 1 84 ? 10.174 -22.240 -21.366 1.00 36.66 84 PRO A N 1
ATOM 649 C CA . PRO A 1 84 ? 8.963 -22.232 -20.565 1.00 36.66 84 PRO A CA 1
ATOM 650 C C . PRO A 1 84 ? 8.033 -21.149 -21.108 1.00 36.66 84 PRO A C 1
ATOM 652 O O . PRO A 1 84 ? 8.465 -20.020 -21.351 1.00 36.66 84 PRO A O 1
ATOM 655 N N . ALA A 1 85 ? 6.771 -21.525 -21.328 1.00 35.91 85 ALA A N 1
ATOM 656 C CA . ALA A 1 85 ? 5.719 -20.627 -21.775 1.00 35.91 85 ALA A CA 1
ATOM 657 C C . ALA A 1 85 ? 5.810 -19.308 -20.999 1.00 35.91 85 ALA A C 1
ATOM 659 O O . ALA A 1 85 ? 5.766 -19.298 -19.768 1.00 35.91 85 ALA A O 1
ATOM 660 N N . VAL A 1 86 ? 5.992 -18.209 -21.730 1.00 38.81 86 VAL A N 1
ATOM 661 C CA . VAL A 1 86 ? 5.953 -16.859 -21.177 1.00 38.81 86 VAL A CA 1
ATOM 662 C C . VAL A 1 86 ? 4.549 -16.685 -20.601 1.00 38.81 86 VAL A C 1
ATOM 664 O O . VAL A 1 86 ? 3.603 -16.495 -21.361 1.00 38.81 86 VAL A O 1
ATOM 667 N N . GLU A 1 87 ? 4.393 -16.833 -19.279 1.00 46.66 87 GLU A N 1
ATOM 668 C CA . GLU A 1 87 ? 3.193 -16.380 -18.570 1.00 46.66 87 GLU A CA 1
ATOM 669 C C . GLU A 1 87 ? 2.953 -14.940 -19.025 1.00 46.66 87 GLU A C 1
ATOM 671 O O . GLU A 1 87 ? 3.815 -14.080 -18.817 1.00 46.66 87 GLU A O 1
ATOM 676 N N . GLU A 1 88 ? 1.832 -14.684 -19.705 1.00 46.56 88 GLU A N 1
ATOM 677 C CA . GLU A 1 88 ? 1.430 -13.326 -20.055 1.00 46.56 88 GLU A CA 1
ATOM 678 C C . GLU A 1 88 ? 1.444 -12.498 -18.768 1.00 46.56 88 GLU A C 1
ATOM 680 O O . GLU A 1 88 ? 0.685 -12.757 -17.831 1.00 46.56 88 GLU A O 1
ATOM 685 N N . ALA A 1 89 ? 2.381 -11.550 -18.683 1.00 58.22 89 ALA A N 1
ATOM 686 C CA . ALA A 1 89 ? 2.545 -10.722 -17.505 1.00 58.22 89 ALA A CA 1
ATOM 687 C C . ALA A 1 89 ? 1.265 -9.905 -17.324 1.00 58.22 89 ALA A C 1
ATOM 689 O O . ALA A 1 89 ? 0.972 -9.003 -18.113 1.00 58.22 89 ALA A O 1
ATOM 690 N N . LYS A 1 90 ? 0.492 -10.261 -16.297 1.00 65.94 90 LYS A N 1
ATOM 691 C CA . LYS A 1 90 ? -0.749 -9.581 -15.947 1.00 65.94 90 LYS A CA 1
ATOM 692 C C . LYS A 1 90 ? -0.476 -8.078 -15.768 1.00 65.94 90 LYS A C 1
ATOM 694 O O . LYS A 1 90 ? 0.552 -7.733 -15.172 1.00 65.94 90 LYS A O 1
ATOM 699 N N . PRO A 1 91 ? -1.330 -7.187 -16.305 1.00 66.19 91 PRO A N 1
ATOM 700 C CA . PRO A 1 91 ? -1.107 -5.752 -16.189 1.00 66.19 91 PRO A CA 1
ATOM 701 C C . PRO A 1 91 ? -1.039 -5.330 -14.711 1.00 66.19 91 PRO A C 1
ATOM 703 O O . PRO A 1 91 ? -1.746 -5.906 -13.881 1.00 66.19 91 PRO A O 1
ATOM 706 N N . PRO A 1 92 ? -0.172 -4.363 -14.360 1.00 74.44 92 PRO A N 1
ATOM 707 C CA . PRO A 1 92 ? -0.111 -3.830 -13.004 1.00 74.44 92 PRO A CA 1
ATOM 708 C C . PRO A 1 92 ? -1.409 -3.092 -12.659 1.00 74.44 92 PRO A C 1
ATOM 710 O O . PRO A 1 92 ? -2.073 -2.563 -13.551 1.00 74.44 92 PRO A O 1
ATOM 713 N N . ALA A 1 93 ? -1.718 -3.023 -11.363 1.00 80.69 93 ALA A N 1
ATOM 714 C CA . ALA A 1 93 ? -2.892 -2.316 -10.865 1.00 80.69 93 ALA A CA 1
ATOM 715 C C . ALA A 1 93 ? -2.910 -0.840 -11.295 1.00 80.69 93 ALA A C 1
ATOM 717 O O . ALA A 1 93 ? -1.869 -0.174 -11.315 1.00 80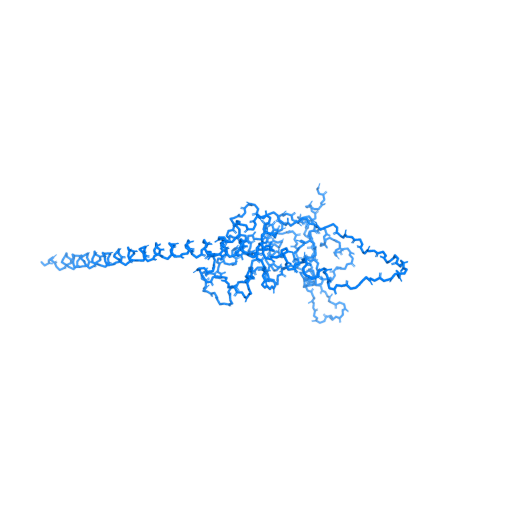.69 93 ALA A O 1
ATOM 718 N N . ASP A 1 94 ? -4.097 -0.316 -11.608 1.00 85.06 94 ASP A N 1
ATOM 719 C CA . ASP A 1 94 ? -4.251 1.091 -11.974 1.00 85.06 94 ASP A CA 1
ATOM 720 C C . ASP A 1 94 ? -4.231 2.011 -10.742 1.00 85.06 94 ASP A C 1
ATOM 722 O O . ASP A 1 94 ? -5.141 2.019 -9.913 1.00 85.06 94 ASP A O 1
ATOM 726 N N . PHE A 1 95 ? -3.208 2.862 -10.657 1.00 88.44 95 PHE A N 1
ATOM 727 C CA . PHE A 1 95 ? -3.063 3.878 -9.610 1.00 88.44 95 PHE A CA 1
ATOM 728 C C . PHE A 1 95 ? -3.418 5.295 -10.080 1.00 88.44 95 PHE A C 1
ATOM 730 O O . PHE A 1 95 ? -3.156 6.264 -9.364 1.00 88.44 95 PHE A O 1
ATOM 737 N N . SER A 1 96 ? -4.011 5.450 -11.269 1.00 84.62 96 SER A N 1
ATOM 738 C CA . SER A 1 96 ? -4.324 6.752 -11.878 1.00 84.62 96 SER A CA 1
ATOM 739 C C . SER A 1 96 ? -5.240 7.641 -11.026 1.00 84.62 96 SER A C 1
ATOM 741 O O . SER A 1 96 ? -5.181 8.870 -11.129 1.00 84.62 96 SER A O 1
ATOM 743 N N . HIS A 1 97 ? -6.052 7.033 -10.158 1.00 85.38 97 HIS A N 1
ATOM 744 C CA . HIS A 1 97 ? -6.970 7.706 -9.240 1.00 85.38 97 HIS A CA 1
ATOM 745 C C . HIS A 1 97 ? -6.295 8.220 -7.955 1.00 85.38 97 HIS A C 1
ATOM 747 O O . HIS A 1 97 ? -6.869 9.052 -7.248 1.00 85.38 97 HIS A O 1
ATOM 753 N N . LEU A 1 98 ? -5.078 7.763 -7.644 1.00 89.56 98 LEU A N 1
ATOM 754 C CA . LEU A 1 98 ? -4.310 8.224 -6.491 1.00 89.56 98 LEU A CA 1
ATOM 755 C C . LEU A 1 98 ? -3.465 9.447 -6.850 1.00 89.56 98 LEU A C 1
ATOM 757 O O . LEU A 1 98 ? -2.987 9.616 -7.974 1.00 89.56 98 LEU A O 1
ATOM 761 N N . SER A 1 99 ? -3.192 10.300 -5.857 1.00 92.81 99 SER A N 1
ATOM 762 C CA . SER A 1 99 ? -2.132 11.293 -6.042 1.00 92.81 99 SER A CA 1
ATOM 763 C C . SER A 1 99 ? -0.791 10.570 -6.214 1.00 92.81 99 SER A C 1
ATOM 765 O O . SER A 1 99 ? -0.512 9.579 -5.537 1.00 92.81 99 SER A O 1
ATOM 767 N N . ARG A 1 100 ? 0.071 11.071 -7.104 1.00 91.25 100 ARG A N 1
ATOM 768 C CA . ARG A 1 100 ? 1.357 10.413 -7.411 1.00 91.25 100 ARG A CA 1
ATOM 769 C C . ARG A 1 100 ? 2.231 10.229 -6.176 1.00 91.25 100 ARG A C 1
ATOM 771 O O . ARG A 1 100 ? 2.880 9.201 -6.038 1.00 91.25 100 ARG A O 1
ATOM 778 N N . GLN A 1 101 ? 2.222 11.202 -5.269 1.00 91.69 101 GLN A N 1
ATOM 779 C CA . GLN A 1 101 ? 2.958 11.107 -4.015 1.00 91.69 101 GLN A CA 1
ATOM 780 C C . GLN A 1 101 ? 2.425 9.972 -3.131 1.00 91.69 101 GLN A C 1
ATOM 782 O O . GLN A 1 101 ? 3.224 9.224 -2.575 1.00 91.69 101 GLN A O 1
ATOM 787 N N . VAL A 1 102 ? 1.099 9.814 -3.042 1.00 93.56 102 VAL A N 1
ATOM 788 C CA . VAL A 1 102 ? 0.449 8.726 -2.294 1.00 93.56 102 VAL A CA 1
ATOM 789 C C . VAL A 1 102 ? 0.770 7.370 -2.916 1.00 93.56 102 VAL A C 1
ATOM 791 O O . VAL A 1 102 ? 1.168 6.464 -2.191 1.00 93.56 102 VAL A O 1
ATOM 794 N N . ALA A 1 103 ? 0.684 7.242 -4.242 1.00 93.50 103 ALA A N 1
ATOM 795 C CA . ALA A 1 103 ? 1.029 6.001 -4.933 1.00 93.50 103 ALA A CA 1
ATOM 796 C C . ALA A 1 103 ? 2.496 5.608 -4.683 1.00 93.50 103 ALA A C 1
ATOM 798 O O . ALA A 1 103 ? 2.772 4.500 -4.235 1.00 93.50 103 ALA A O 1
ATOM 799 N N . VAL A 1 104 ? 3.442 6.534 -4.885 1.00 94.19 104 VAL A N 1
ATOM 800 C CA . VAL A 1 104 ? 4.878 6.276 -4.673 1.00 94.19 104 VAL A CA 1
ATOM 801 C C . VAL A 1 104 ? 5.178 5.913 -3.218 1.00 94.19 104 VAL A C 1
ATOM 803 O O . VAL A 1 104 ? 5.907 4.952 -2.968 1.00 94.19 104 VAL A O 1
ATOM 806 N N . LEU A 1 105 ? 4.613 6.649 -2.255 1.00 95.06 105 LEU A N 1
ATOM 807 C CA . LEU A 1 105 ? 4.818 6.372 -0.835 1.00 95.06 105 LEU A CA 1
ATOM 808 C C . LEU A 1 105 ? 4.218 5.020 -0.433 1.00 95.06 105 LEU A C 1
ATOM 810 O O . LEU A 1 105 ? 4.882 4.246 0.250 1.00 95.06 105 LEU A O 1
ATOM 814 N N . GLY A 1 106 ? 3.002 4.712 -0.889 1.00 94.25 106 GLY A N 1
ATOM 815 C CA . GLY A 1 106 ? 2.331 3.443 -0.614 1.00 94.25 106 GLY A CA 1
ATOM 816 C C . GLY A 1 106 ? 3.054 2.245 -1.234 1.00 94.25 106 GLY A C 1
ATOM 817 O O . GLY A 1 106 ? 3.224 1.230 -0.561 1.00 94.25 106 GLY A O 1
ATOM 818 N N . ILE A 1 107 ? 3.568 2.378 -2.464 1.00 94.31 107 ILE A N 1
ATOM 819 C CA . ILE A 1 107 ? 4.402 1.355 -3.118 1.00 94.31 107 ILE A CA 1
ATOM 820 C C . ILE A 1 107 ? 5.674 1.108 -2.301 1.00 94.31 107 ILE A C 1
ATOM 822 O O . ILE A 1 107 ? 5.991 -0.034 -1.984 1.00 94.31 107 ILE A O 1
ATOM 826 N N . LEU A 1 108 ? 6.388 2.161 -1.892 1.00 94.44 108 LEU A N 1
ATOM 827 C CA . LEU A 1 108 ? 7.604 2.011 -1.086 1.00 94.44 108 LEU A CA 1
ATOM 828 C C . LEU A 1 108 ? 7.325 1.443 0.311 1.00 94.44 108 LEU A C 1
ATOM 830 O O . LEU A 1 108 ? 8.105 0.631 0.806 1.00 94.44 108 LEU A O 1
ATOM 834 N N . ALA A 1 109 ? 6.211 1.825 0.934 1.00 93.94 109 ALA A N 1
ATOM 835 C CA . ALA A 1 109 ? 5.768 1.272 2.211 1.00 93.94 109 ALA A CA 1
ATOM 836 C C . ALA A 1 109 ? 5.384 -0.211 2.101 1.00 93.94 109 ALA A C 1
ATOM 838 O O . ALA A 1 109 ? 5.575 -0.988 3.042 1.00 93.94 109 ALA A O 1
ATOM 839 N N . GLY A 1 110 ? 4.851 -0.598 0.943 1.00 92.00 110 GLY A N 1
ATOM 840 C CA . GLY A 1 110 ? 4.475 -1.959 0.606 1.00 92.00 110 GLY A CA 1
ATOM 841 C C . GLY A 1 110 ? 5.612 -2.808 0.048 1.00 92.00 110 GLY A C 1
ATOM 842 O O . GLY A 1 110 ? 5.399 -3.997 -0.137 1.00 92.00 110 GLY A O 1
ATOM 843 N N . ALA A 1 111 ? 6.802 -2.259 -0.202 1.00 92.81 111 ALA A N 1
ATOM 844 C CA . ALA A 1 111 ? 7.895 -2.986 -0.840 1.00 92.81 111 ALA A CA 1
ATOM 845 C C . ALA A 1 111 ? 8.651 -3.914 0.129 1.00 92.81 111 ALA A C 1
ATOM 847 O O . ALA A 1 111 ? 8.920 -3.565 1.282 1.00 92.81 111 ALA A O 1
ATOM 848 N N . ALA A 1 112 ? 9.029 -5.104 -0.346 1.00 87.31 112 ALA A N 1
ATOM 849 C CA . ALA A 1 112 ? 9.852 -6.072 0.392 1.00 87.31 112 ALA A CA 1
ATOM 850 C C . ALA A 1 112 ? 11.333 -5.667 0.489 1.00 87.31 112 ALA A C 1
ATOM 852 O O . ALA A 1 112 ? 12.062 -6.163 1.348 1.00 87.31 112 ALA A O 1
ATOM 853 N N . GLY A 1 113 ? 11.780 -4.753 -0.370 1.00 90.38 113 GLY A N 1
ATOM 854 C CA . GLY A 1 113 ? 13.144 -4.243 -0.397 1.00 90.38 113 GLY A CA 1
ATOM 855 C C . GLY A 1 113 ? 13.238 -2.912 -1.143 1.00 90.38 113 GLY A C 1
ATOM 856 O O . GLY A 1 113 ? 12.214 -2.357 -1.542 1.00 90.38 113 GLY A O 1
ATOM 857 N N . PRO A 1 114 ? 14.458 -2.377 -1.322 1.00 93.56 114 PRO A N 1
ATOM 858 C CA . PRO A 1 114 ? 14.665 -1.165 -2.102 1.00 93.56 114 PRO A CA 1
ATOM 859 C C . PRO A 1 114 ? 14.244 -1.362 -3.560 1.00 93.56 114 PRO A C 1
ATOM 861 O O . PRO A 1 114 ? 14.619 -2.362 -4.169 1.00 93.56 114 PRO A O 1
ATOM 864 N N . LEU A 1 115 ? 13.534 -0.383 -4.117 1.00 93.94 115 LEU A N 1
ATOM 865 C CA . LEU A 1 115 ? 13.078 -0.382 -5.507 1.00 93.94 115 LEU A CA 1
ATOM 866 C C . LEU A 1 115 ? 13.796 0.697 -6.311 1.00 93.94 115 LEU A C 1
ATOM 868 O O . LEU A 1 115 ? 13.998 1.819 -5.836 1.00 93.94 115 LEU A O 1
ATOM 872 N N . HIS A 1 116 ? 14.167 0.374 -7.544 1.00 95.06 116 HIS A N 1
ATOM 873 C CA . HIS A 1 116 ? 14.689 1.342 -8.495 1.00 95.06 116 HIS A CA 1
ATOM 874 C C . HIS A 1 116 ? 13.569 2.281 -8.967 1.00 95.06 116 HIS A C 1
ATOM 876 O O . HIS A 1 116 ? 12.430 1.856 -9.149 1.00 95.06 116 HIS A O 1
ATOM 882 N N . TYR A 1 117 ? 13.864 3.559 -9.220 1.00 92.81 117 TYR A N 1
ATOM 883 C CA . TYR A 1 117 ? 12.831 4.535 -9.615 1.00 92.81 117 TYR A CA 1
ATOM 884 C C . TYR A 1 117 ? 12.042 4.123 -10.874 1.00 92.81 117 TYR A C 1
ATOM 886 O O . TYR A 1 117 ? 10.867 4.458 -10.999 1.00 92.81 117 TYR A O 1
ATOM 894 N N . GLN A 1 118 ? 12.669 3.370 -11.786 1.00 93.12 118 GLN A N 1
ATOM 895 C CA . GLN A 1 118 ? 12.000 2.807 -12.965 1.00 93.12 118 GLN A CA 1
ATOM 896 C C . GLN A 1 118 ? 11.013 1.692 -12.602 1.00 93.12 118 GLN A C 1
ATOM 898 O O . GLN A 1 118 ? 9.952 1.612 -13.210 1.00 93.12 118 GLN A O 1
ATOM 903 N N . GLU A 1 119 ? 11.327 0.869 -11.600 1.00 92.31 119 GLU A N 1
ATOM 904 C CA . GLU A 1 119 ? 10.418 -0.169 -11.096 1.00 92.31 119 GLU A CA 1
ATOM 905 C C . GLU A 1 119 ? 9.216 0.477 -10.410 1.00 92.31 119 GLU A C 1
ATOM 907 O O . GLU A 1 119 ? 8.082 0.101 -10.678 1.00 92.31 119 GLU A O 1
ATOM 912 N N . ILE A 1 120 ? 9.449 1.512 -9.598 1.00 92.94 120 ILE A N 1
ATOM 913 C CA . ILE A 1 120 ? 8.375 2.286 -8.958 1.00 92.94 120 ILE A CA 1
ATOM 914 C C . ILE A 1 120 ? 7.460 2.901 -10.021 1.00 92.94 120 ILE A C 1
ATOM 916 O O . ILE A 1 120 ? 6.243 2.854 -9.884 1.00 92.94 120 ILE A O 1
ATOM 920 N N . ALA A 1 121 ? 8.034 3.454 -11.090 1.00 90.75 121 ALA A N 1
ATOM 921 C CA . ALA A 1 121 ? 7.281 4.022 -12.202 1.00 90.75 121 ALA A CA 1
ATOM 922 C C . ALA A 1 121 ? 6.465 2.970 -12.965 1.00 90.75 121 ALA A C 1
ATOM 924 O O . ALA A 1 121 ? 5.293 3.204 -13.252 1.00 90.75 121 ALA A O 1
ATOM 925 N N . ALA A 1 122 ? 7.056 1.801 -13.226 1.00 89.69 122 ALA A N 1
ATOM 926 C CA . ALA A 1 122 ? 6.369 0.681 -13.857 1.00 89.69 122 ALA A CA 1
ATOM 927 C C . ALA A 1 122 ? 5.202 0.171 -12.998 1.00 89.69 122 ALA A C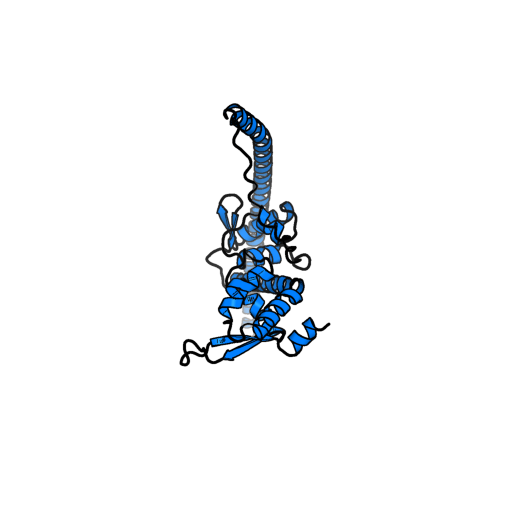 1
ATOM 929 O O . ALA A 1 122 ? 4.104 0.001 -13.518 1.00 89.69 122 ALA A O 1
ATOM 930 N N . ILE A 1 123 ? 5.414 -0.001 -11.687 1.00 90.69 123 ILE A N 1
ATOM 931 C CA . ILE A 1 123 ? 4.358 -0.388 -10.742 1.00 90.69 123 ILE A CA 1
ATOM 932 C C . ILE A 1 123 ? 3.268 0.684 -10.715 1.00 90.69 123 ILE A C 1
ATOM 934 O O . ILE A 1 123 ? 2.098 0.356 -10.815 1.00 90.69 123 ILE A O 1
ATOM 938 N N . ALA A 1 124 ? 3.640 1.963 -10.638 1.00 87.62 124 ALA A N 1
ATOM 939 C CA . ALA A 1 124 ? 2.699 3.078 -10.582 1.00 87.62 124 ALA A CA 1
ATOM 940 C C . ALA A 1 124 ? 1.932 3.333 -11.898 1.00 87.62 124 ALA A C 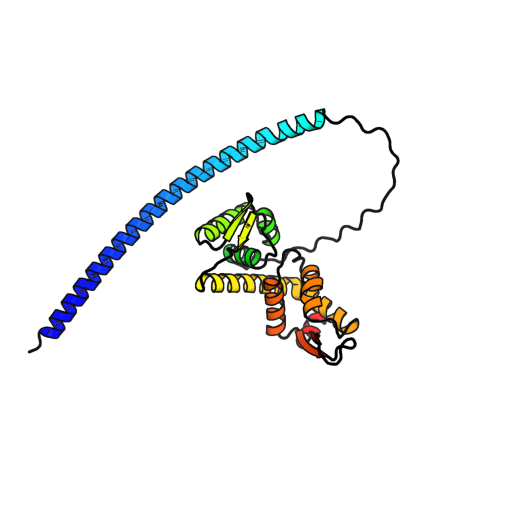1
ATOM 942 O O . ALA A 1 124 ? 1.113 4.251 -11.938 1.00 87.62 124 ALA A O 1
ATOM 943 N N . GLY A 1 125 ? 2.235 2.611 -12.986 1.00 87.06 125 GLY A N 1
ATOM 944 C CA . GLY A 1 125 ? 1.659 2.874 -14.310 1.00 87.06 125 GLY A CA 1
ATOM 945 C C . GLY A 1 125 ? 2.000 4.271 -14.851 1.00 87.06 125 GLY A C 1
ATOM 946 O O . GLY A 1 125 ? 1.229 4.858 -15.609 1.00 87.06 125 GLY A O 1
ATOM 947 N N . ALA A 1 126 ? 3.136 4.842 -14.439 1.00 87.06 126 ALA A N 1
ATOM 948 C CA . ALA A 1 126 ? 3.499 6.233 -14.693 1.00 87.06 126 ALA A CA 1
ATOM 949 C C . ALA A 1 126 ? 4.869 6.350 -15.385 1.00 87.06 126 ALA A C 1
ATOM 951 O O . ALA A 1 126 ? 5.740 5.501 -15.206 1.00 87.06 126 ALA A O 1
ATOM 952 N N . PRO A 1 127 ? 5.129 7.420 -16.160 1.00 86.62 127 PRO A N 1
ATOM 953 C CA . PRO A 1 127 ? 6.443 7.621 -16.757 1.00 86.62 127 PRO A CA 1
ATOM 954 C C . PRO A 1 127 ? 7.478 7.986 -15.681 1.00 86.62 127 PRO A C 1
ATOM 956 O O . PRO A 1 127 ? 7.190 8.751 -14.757 1.00 86.62 127 PRO A O 1
ATOM 959 N N . ALA A 1 128 ? 8.706 7.475 -15.812 1.00 87.94 128 ALA A N 1
ATOM 960 C CA . ALA A 1 128 ? 9.745 7.601 -14.784 1.00 87.94 128 ALA A CA 1
ATOM 961 C C . ALA A 1 128 ? 10.078 9.057 -14.407 1.00 87.94 128 ALA A C 1
ATOM 963 O O . ALA A 1 128 ? 10.250 9.373 -13.231 1.00 87.94 128 ALA A O 1
ATOM 964 N N . ASN A 1 129 ? 10.065 9.969 -15.384 1.00 87.19 129 ASN A N 1
ATOM 965 C CA . ASN A 1 129 ? 10.276 11.406 -15.169 1.00 87.19 129 ASN A CA 1
ATOM 966 C C . ASN A 1 129 ? 9.219 12.063 -14.259 1.00 87.19 129 ASN A C 1
ATOM 968 O O . ASN A 1 129 ? 9.473 13.125 -13.695 1.00 87.19 129 ASN A O 1
ATOM 972 N N . SER A 1 130 ? 8.047 11.446 -14.096 1.00 86.00 130 SER A N 1
ATOM 973 C CA . SER A 1 130 ? 6.990 11.924 -13.201 1.00 86.00 130 SER A CA 1
ATOM 974 C C . SER A 1 130 ? 7.132 11.410 -11.765 1.00 86.00 130 SER A C 1
ATOM 976 O O . SER A 1 130 ? 6.576 12.007 -10.843 1.00 86.00 130 SER A O 1
ATOM 978 N N . VAL A 1 131 ? 7.900 10.337 -11.555 1.00 88.81 131 VAL A N 1
ATOM 979 C CA . VAL A 1 131 ? 8.124 9.720 -10.240 1.00 88.81 131 VAL A CA 1
ATOM 980 C C . VAL A 1 131 ? 9.306 10.364 -9.521 1.00 88.81 131 VAL A C 1
ATOM 982 O O . VAL A 1 131 ? 9.221 10.618 -8.319 1.00 88.81 131 VAL A O 1
ATOM 985 N N . THR A 1 132 ? 10.371 10.720 -10.244 1.00 89.31 132 THR A N 1
ATOM 986 C CA . THR A 1 132 ? 11.586 11.321 -9.667 1.00 89.31 132 THR A CA 1
ATOM 987 C C . THR A 1 132 ? 11.316 12.559 -8.795 1.00 89.31 132 THR A C 1
ATOM 989 O O . THR A 1 132 ? 11.830 12.600 -7.677 1.00 89.31 132 THR A O 1
ATOM 992 N N . PRO A 1 133 ? 10.468 13.534 -9.194 1.00 89.62 133 PRO A N 1
ATOM 993 C CA . PRO A 1 133 ? 10.155 14.681 -8.337 1.00 89.62 133 PRO A CA 1
ATOM 994 C C . PRO A 1 133 ? 9.463 14.289 -7.023 1.00 89.62 133 PRO A C 1
ATOM 996 O O . PRO A 1 133 ? 9.722 14.894 -5.984 1.00 89.62 133 PRO A O 1
ATOM 999 N N . ASN A 1 134 ? 8.615 13.253 -7.048 1.00 91.00 134 ASN A N 1
ATOM 1000 C CA . ASN A 1 134 ? 7.936 12.746 -5.854 1.00 91.00 134 ASN A CA 1
ATOM 1001 C C . ASN A 1 134 ? 8.930 12.068 -4.906 1.00 91.00 134 ASN A C 1
ATOM 1003 O O . ASN A 1 134 ? 8.893 12.324 -3.707 1.00 91.00 134 ASN A O 1
ATOM 1007 N N . LEU A 1 135 ? 9.861 11.273 -5.437 1.00 91.50 135 LEU A N 1
ATOM 1008 C CA . LEU A 1 135 ? 10.929 10.654 -4.647 1.00 91.50 135 LEU A CA 1
ATOM 1009 C C . LEU A 1 135 ? 11.836 11.700 -3.991 1.00 91.50 135 LEU A C 1
ATOM 1011 O O . LEU A 1 135 ? 12.173 11.564 -2.818 1.00 91.50 135 LEU A O 1
ATOM 1015 N N . SER A 1 136 ? 12.189 12.767 -4.713 1.00 89.81 136 SER A N 1
ATOM 1016 C CA . SER A 1 136 ? 12.973 13.877 -4.159 1.00 89.81 136 SER A CA 1
ATOM 1017 C C . SER A 1 136 ? 12.235 14.605 -3.033 1.00 89.81 136 SER A C 1
ATOM 1019 O O . SER A 1 136 ? 12.843 14.904 -2.009 1.00 89.81 136 SER A O 1
ATOM 1021 N N . ASN A 1 137 ? 10.929 14.850 -3.186 1.00 90.06 137 ASN A N 1
ATOM 1022 C CA . ASN A 1 137 ? 10.108 15.468 -2.141 1.00 90.06 137 ASN A CA 1
ATOM 1023 C C . ASN A 1 137 ? 9.991 14.568 -0.897 1.00 90.06 137 ASN A C 1
ATOM 1025 O O . ASN A 1 137 ? 10.226 15.012 0.222 1.00 90.06 137 ASN A O 1
ATOM 1029 N N . LEU A 1 138 ? 9.704 13.277 -1.084 1.00 91.38 138 LEU A N 1
ATOM 1030 C CA . LEU A 1 138 ? 9.642 12.316 0.021 1.00 91.38 138 LEU A CA 1
ATOM 1031 C C . LEU A 1 138 ? 10.990 12.193 0.744 1.00 91.38 138 LEU A C 1
ATOM 1033 O O . LEU A 1 138 ? 11.017 12.070 1.964 1.00 91.38 138 LEU A O 1
ATOM 1037 N N . LYS A 1 139 ? 12.102 12.269 0.005 1.00 90.75 139 LYS A N 1
ATOM 1038 C CA . LYS A 1 139 ? 13.449 12.267 0.581 1.00 90.75 139 LYS A CA 1
ATOM 1039 C C . LYS A 1 139 ? 13.734 13.540 1.375 1.00 90.75 139 LYS A C 1
ATOM 1041 O O . LYS A 1 139 ? 14.377 13.464 2.408 1.00 90.75 139 LYS A O 1
ATOM 1046 N N . TYR A 1 140 ? 13.259 14.697 0.912 1.00 87.81 140 TYR A N 1
ATOM 1047 C CA . TYR A 1 140 ? 13.385 15.962 1.645 1.00 87.81 140 TYR A CA 1
ATOM 1048 C C . TYR A 1 140 ? 12.622 15.949 2.977 1.00 87.81 140 TYR A C 1
ATOM 1050 O O . TYR A 1 140 ? 13.031 16.606 3.925 1.00 87.81 140 TYR A O 1
ATOM 1058 N N . ARG A 1 141 ? 11.529 15.184 3.046 1.00 88.31 141 ARG A N 1
ATOM 1059 C CA . ARG A 1 141 ? 10.761 14.938 4.273 1.00 88.31 141 ARG A CA 1
ATOM 1060 C C . ARG A 1 141 ? 11.311 13.793 5.132 1.00 88.31 141 ARG A C 1
ATOM 1062 O O . ARG A 1 141 ? 10.612 13.354 6.031 1.00 88.31 141 ARG A O 1
ATOM 1069 N N . ASP A 1 142 ? 12.482 13.249 4.804 1.00 90.00 142 ASP A N 1
ATOM 1070 C CA . ASP A 1 142 ? 13.079 12.091 5.482 1.00 90.00 142 ASP A CA 1
ATOM 1071 C C . ASP A 1 142 ? 12.180 10.831 5.525 1.00 90.00 142 ASP A C 1
ATOM 1073 O O . ASP A 1 142 ? 12.423 9.901 6.288 1.00 90.00 142 ASP A O 1
ATOM 1077 N N . LEU A 1 143 ? 11.171 10.741 4.647 1.00 90.19 143 LEU A N 1
ATOM 1078 C CA . LEU A 1 143 ? 10.254 9.594 4.566 1.00 90.19 143 LEU A CA 1
ATOM 1079 C C . LEU A 1 143 ? 10.853 8.411 3.807 1.00 90.19 143 LEU A C 1
ATOM 1081 O O . LEU A 1 143 ? 10.455 7.261 3.999 1.00 90.19 143 LEU A O 1
ATOM 1085 N N . VAL A 1 144 ? 11.769 8.695 2.883 1.00 92.19 144 VAL A N 1
ATOM 1086 C CA . VAL A 1 144 ? 12.422 7.692 2.040 1.00 92.19 144 VAL A CA 1
ATOM 1087 C C . VAL A 1 144 ? 13.911 7.970 1.973 1.00 92.19 144 VAL A C 1
ATOM 1089 O O . VAL A 1 144 ? 14.348 9.118 1.911 1.00 92.19 144 VAL A O 1
ATOM 1092 N N . GLU A 1 145 ? 14.702 6.909 1.912 1.00 91.94 145 GLU A N 1
ATOM 1093 C CA . GLU A 1 145 ? 16.152 7.001 1.799 1.00 91.94 145 GLU A CA 1
ATOM 1094 C C . GLU A 1 145 ? 16.670 6.316 0.535 1.00 91.94 145 GLU A C 1
ATOM 1096 O O . GLU A 1 145 ? 16.060 5.393 -0.013 1.00 91.94 145 GLU A O 1
ATOM 1101 N N . THR A 1 146 ? 17.818 6.795 0.059 1.00 92.19 146 THR A N 1
ATOM 1102 C CA . THR A 1 146 ? 18.518 6.228 -1.096 1.00 92.19 146 THR A CA 1
ATOM 1103 C C . THR A 1 146 ? 19.539 5.210 -0.600 1.00 92.19 146 THR A C 1
ATOM 1105 O O . THR A 1 146 ? 20.410 5.566 0.189 1.00 92.19 146 THR A O 1
ATOM 1108 N N . THR A 1 147 ? 19.441 3.963 -1.060 1.00 85.94 147 THR A N 1
ATOM 1109 C CA . THR A 1 147 ? 20.358 2.876 -0.653 1.00 85.94 147 THR A CA 1
ATOM 1110 C C . THR A 1 147 ? 21.505 2.702 -1.643 1.00 85.94 147 THR A C 1
ATOM 1112 O O . THR A 1 147 ? 22.666 2.780 -1.258 1.00 85.94 147 THR A O 1
ATOM 1115 N N . ASP A 1 148 ? 21.158 2.557 -2.921 1.00 86.50 148 ASP A N 1
ATOM 1116 C CA . ASP A 1 148 ? 22.057 2.542 -4.076 1.00 86.50 148 ASP A CA 1
ATOM 1117 C C . ASP A 1 148 ? 21.667 3.682 -5.034 1.00 86.50 148 ASP A C 1
ATOM 1119 O O . ASP A 1 148 ? 20.539 4.187 -4.953 1.00 86.50 148 ASP A O 1
ATOM 1123 N N . PRO A 1 149 ? 22.531 4.079 -5.988 1.00 86.00 149 PRO A N 1
ATOM 1124 C CA . PRO A 1 149 ? 22.152 5.015 -7.042 1.00 86.00 149 PRO A CA 1
ATOM 1125 C C . PRO A 1 149 ? 20.840 4.596 -7.724 1.00 86.00 149 PRO A C 1
ATOM 1127 O O . PRO A 1 149 ? 20.738 3.510 -8.290 1.00 86.00 149 PRO A O 1
ATOM 1130 N N . GLY A 1 150 ? 19.819 5.452 -7.627 1.00 87.31 150 GLY A N 1
ATOM 1131 C CA . GLY A 1 150 ? 18.499 5.219 -8.217 1.00 87.31 150 GLY A CA 1
ATOM 1132 C C . GLY A 1 150 ? 17.568 4.279 -7.442 1.00 87.31 150 GLY A C 1
ATOM 1133 O O . GLY A 1 150 ? 16.431 4.110 -7.883 1.00 87.31 150 GLY A O 1
ATOM 1134 N N . LYS A 1 151 ? 17.990 3.699 -6.305 1.00 93.88 151 LYS A N 1
ATOM 1135 C CA . LYS A 1 151 ? 17.147 2.829 -5.466 1.00 93.88 151 LYS A CA 1
ATOM 1136 C C . LYS A 1 151 ? 16.683 3.506 -4.187 1.00 93.88 151 LYS A C 1
ATOM 1138 O O . LYS A 1 151 ? 17.479 4.079 -3.441 1.00 93.88 151 LYS A O 1
ATOM 1143 N N . TYR A 1 152 ? 15.400 3.345 -3.897 1.00 94.56 152 TYR A N 1
ATOM 1144 C CA . TYR A 1 152 ? 14.707 3.991 -2.794 1.00 94.56 152 TYR A CA 1
ATOM 1145 C C . TYR A 1 152 ? 14.038 2.951 -1.903 1.00 94.56 152 TYR A C 1
ATOM 1147 O O . TYR A 1 152 ? 13.546 1.931 -2.383 1.00 94.56 152 TY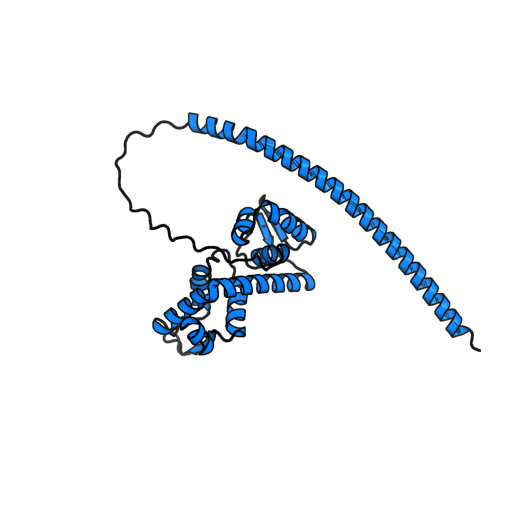R A O 1
ATOM 1155 N N . ARG A 1 153 ? 14.008 3.218 -0.600 1.00 94.25 153 ARG A N 1
ATOM 1156 C CA . ARG A 1 153 ? 13.193 2.476 0.368 1.00 94.25 153 ARG A CA 1
ATOM 1157 C C . ARG A 1 153 ? 12.566 3.440 1.366 1.00 94.25 153 ARG A C 1
ATOM 1159 O O . ARG A 1 153 ? 13.045 4.564 1.510 1.00 94.25 153 ARG A O 1
ATOM 1166 N N . LEU A 1 154 ? 11.526 2.989 2.059 1.00 93.62 154 LEU A N 1
ATOM 1167 C CA . LEU A 1 154 ? 10.975 3.709 3.204 1.00 93.62 154 LEU A CA 1
ATOM 1168 C C . LEU A 1 154 ? 12.060 3.902 4.276 1.00 93.62 154 LEU A C 1
ATOM 1170 O O . LEU A 1 154 ? 12.851 2.985 4.521 1.00 93.62 154 LEU A O 1
ATOM 1174 N N . ALA A 1 155 ? 12.095 5.076 4.902 1.00 90.31 155 ALA A N 1
ATOM 1175 C CA . ALA A 1 155 ? 12.997 5.332 6.014 1.00 90.31 155 ALA A CA 1
ATOM 1176 C C . ALA A 1 155 ? 12.707 4.365 7.184 1.00 90.31 155 ALA A C 1
ATOM 1178 O O . ALA A 1 155 ? 11.549 4.029 7.446 1.00 90.31 155 ALA A O 1
ATOM 1179 N N . PRO A 1 156 ? 13.746 3.876 7.885 1.00 83.75 156 PRO A N 1
ATOM 1180 C CA . PRO A 1 156 ? 13.598 2.848 8.915 1.00 83.75 156 PRO A CA 1
ATOM 1181 C C . PRO A 1 156 ? 13.001 3.384 10.218 1.00 83.75 156 PRO A C 1
ATOM 1183 O O . PRO A 1 156 ? 12.474 2.611 11.015 1.00 83.75 156 PRO A O 1
ATOM 1186 N N . VAL A 1 157 ? 13.121 4.691 10.449 1.00 83.94 157 VAL A N 1
ATOM 1187 C CA . VAL A 1 157 ? 12.590 5.385 11.618 1.00 83.94 157 VAL A CA 1
ATOM 1188 C C . VAL A 1 157 ? 11.738 6.524 11.096 1.00 83.94 157 VAL A C 1
ATOM 1190 O O . VAL A 1 157 ? 12.225 7.338 10.318 1.00 83.94 157 VAL A O 1
ATOM 1193 N N . LEU A 1 158 ? 10.478 6.533 11.511 1.00 84.62 158 LEU A N 1
ATOM 1194 C CA . LEU A 1 158 ? 9.501 7.549 11.164 1.00 84.62 158 LEU A CA 1
ATOM 1195 C C . LEU A 1 158 ? 8.887 8.093 12.446 1.00 84.62 158 LEU A C 1
ATOM 1197 O O . LEU A 1 158 ? 8.671 7.364 13.418 1.00 84.62 158 LEU A O 1
ATOM 1201 N N . ASP A 1 159 ? 8.590 9.375 12.421 1.00 86.50 159 ASP A N 1
ATOM 1202 C CA . ASP A 1 159 ? 7.791 10.081 13.401 1.00 86.50 159 ASP A CA 1
ATOM 1203 C C . ASP A 1 159 ? 6.356 9.529 13.378 1.00 86.50 159 ASP A C 1
ATOM 1205 O O . ASP A 1 159 ? 5.890 9.014 12.362 1.00 86.50 159 ASP A O 1
ATOM 1209 N N . LEU A 1 160 ? 5.603 9.673 14.474 1.00 77.38 160 LEU A N 1
ATOM 1210 C CA . LEU A 1 160 ? 4.225 9.155 14.546 1.00 77.38 160 LEU A CA 1
ATOM 1211 C C . LEU A 1 160 ? 3.299 9.745 13.467 1.00 77.38 160 LEU A C 1
ATOM 1213 O O . LEU A 1 160 ? 2.450 9.036 12.926 1.00 77.38 160 LEU A O 1
ATOM 1217 N N . GLU A 1 161 ? 3.444 11.037 13.164 1.00 81.56 161 GLU A N 1
ATOM 1218 C CA . GLU A 1 161 ? 2.643 11.717 12.136 1.00 81.56 161 GLU A CA 1
ATOM 1219 C C . GLU A 1 161 ? 2.955 11.174 10.735 1.00 81.56 161 GLU A C 1
ATOM 1221 O O . GLU A 1 161 ? 2.052 10.917 9.936 1.00 81.56 161 GLU A O 1
ATOM 1226 N N . ASP A 1 162 ? 4.231 10.921 10.462 1.00 89.19 162 ASP A N 1
ATOM 1227 C CA . ASP A 1 162 ? 4.690 10.368 9.195 1.00 89.19 162 ASP A CA 1
ATOM 1228 C C . ASP A 1 162 ? 4.341 8.881 9.057 1.00 89.19 162 ASP A C 1
ATOM 1230 O O . ASP A 1 162 ? 3.951 8.433 7.978 1.00 89.19 162 ASP A O 1
ATOM 1234 N N . GLU A 1 163 ? 4.370 8.112 10.148 1.00 90.12 163 GLU A N 1
ATOM 1235 C CA . GLU A 1 163 ? 3.892 6.729 10.162 1.00 90.12 163 GLU A CA 1
ATOM 1236 C C . GLU A 1 163 ? 2.390 6.647 9.849 1.00 90.12 163 GLU A C 1
ATOM 1238 O O . GLU A 1 163 ? 1.952 5.742 9.129 1.00 90.12 163 GLU A O 1
ATOM 1243 N N . HIS A 1 164 ? 1.594 7.609 10.325 1.00 90.19 164 HIS A N 1
ATOM 1244 C CA . HIS A 1 164 ? 0.184 7.700 9.959 1.00 90.19 164 HIS A CA 1
ATOM 1245 C C . HIS A 1 164 ? 0.009 7.951 8.456 1.00 90.19 164 HIS A C 1
ATOM 1247 O O . HIS A 1 164 ? -0.685 7.176 7.796 1.00 90.19 164 HIS A O 1
ATOM 1253 N N . ALA A 1 165 ? 0.705 8.946 7.898 1.00 90.38 165 ALA A N 1
ATOM 1254 C CA . ALA A 1 165 ? 0.657 9.250 6.466 1.00 90.38 165 ALA A CA 1
ATOM 1255 C C . ALA A 1 165 ? 1.111 8.062 5.593 1.00 90.38 165 ALA A C 1
ATOM 1257 O O . ALA A 1 165 ? 0.519 7.775 4.551 1.00 90.38 165 ALA A O 1
ATOM 1258 N N . VAL A 1 166 ? 2.136 7.328 6.032 1.00 92.94 166 VAL A N 1
ATOM 1259 C CA . VAL A 1 166 ? 2.617 6.107 5.370 1.00 92.94 166 VAL A CA 1
ATOM 1260 C C . VAL A 1 166 ? 1.562 5.005 5.394 1.00 92.94 166 VAL A C 1
ATOM 1262 O O . VAL A 1 166 ? 1.347 4.343 4.379 1.00 92.94 166 VAL A O 1
ATOM 1265 N N . ASN A 1 167 ? 0.885 4.804 6.525 1.00 93.38 167 ASN A N 1
ATOM 1266 C CA . ASN A 1 167 ? -0.173 3.803 6.641 1.00 93.38 167 ASN A CA 1
ATOM 1267 C C . ASN A 1 167 ? -1.409 4.165 5.802 1.00 93.38 167 ASN A C 1
ATOM 1269 O O . ASN A 1 167 ? -2.014 3.272 5.208 1.00 93.38 167 ASN A O 1
ATOM 1273 N N . GLU A 1 168 ? -1.763 5.448 5.703 1.00 94.69 168 GLU A N 1
ATOM 1274 C CA . GLU A 1 168 ? -2.823 5.909 4.798 1.00 94.69 168 GLU A CA 1
ATOM 1275 C C . GLU A 1 168 ? -2.459 5.660 3.333 1.00 94.69 168 GLU A C 1
ATOM 1277 O O . GLU A 1 168 ? -3.269 5.115 2.581 1.00 94.69 168 GLU A O 1
ATOM 1282 N N . ALA A 1 169 ? -1.225 5.980 2.935 1.00 94.50 169 ALA A N 1
ATOM 1283 C CA . ALA A 1 169 ? -0.754 5.734 1.578 1.00 94.50 169 ALA A CA 1
ATOM 1284 C C . ALA A 1 169 ? -0.704 4.237 1.235 1.00 94.50 169 ALA A C 1
ATOM 1286 O O . ALA A 1 169 ? -1.128 3.832 0.152 1.00 94.50 169 ALA A O 1
ATOM 1287 N N . LEU A 1 170 ? -0.245 3.404 2.174 1.00 95.19 170 LEU A N 1
ATOM 1288 C CA . LEU A 1 170 ? -0.255 1.948 2.043 1.00 95.19 170 LEU A CA 1
ATOM 1289 C C . LEU A 1 170 ? -1.679 1.411 1.857 1.00 95.19 170 LEU A C 1
ATOM 1291 O O . LEU A 1 170 ? -1.908 0.570 0.990 1.00 95.19 170 LEU A O 1
ATOM 1295 N N . ARG A 1 171 ? -2.639 1.901 2.652 1.00 95.38 171 ARG A N 1
ATOM 1296 C CA . ARG A 1 171 ? -4.045 1.497 2.537 1.00 95.38 171 ARG A CA 1
ATOM 1297 C C . ARG A 1 171 ? -4.641 1.921 1.198 1.00 95.38 171 ARG A C 1
ATOM 1299 O O . ARG A 1 171 ? -5.330 1.121 0.583 1.00 95.38 171 ARG A O 1
ATOM 1306 N N . ALA A 1 172 ? -4.352 3.131 0.726 1.00 95.25 172 ALA A N 1
ATOM 1307 C CA . ALA A 1 172 ? -4.834 3.607 -0.569 1.00 95.25 172 ALA A CA 1
ATOM 1308 C C . ALA A 1 172 ? -4.340 2.725 -1.730 1.00 95.25 172 ALA A C 1
ATOM 1310 O O . ALA A 1 172 ? -5.117 2.373 -2.612 1.00 95.25 172 ALA A O 1
ATOM 1311 N N . VAL A 1 173 ? -3.070 2.305 -1.696 1.00 94.56 173 VAL A N 1
ATOM 1312 C CA . VAL A 1 173 ? -2.517 1.346 -2.667 1.00 94.56 173 VAL A CA 1
ATOM 1313 C C . VAL A 1 173 ? -3.169 -0.033 -2.531 1.00 94.56 173 VAL A C 1
ATOM 1315 O O . VAL A 1 173 ? -3.475 -0.656 -3.542 1.00 94.56 173 VAL A O 1
ATOM 1318 N N . ALA A 1 174 ? -3.419 -0.507 -1.308 1.00 94.31 174 ALA A N 1
ATOM 1319 C CA . ALA A 1 174 ? -4.117 -1.773 -1.089 1.00 94.31 174 ALA A CA 1
ATOM 1320 C C . ALA A 1 174 ? -5.543 -1.757 -1.661 1.00 94.31 174 ALA A C 1
ATOM 1322 O O . ALA A 1 174 ? -5.920 -2.711 -2.332 1.00 94.31 174 ALA A O 1
ATOM 1323 N N . ILE A 1 175 ? -6.292 -0.671 -1.445 1.00 94.19 175 ILE A N 1
ATOM 1324 C CA . ILE A 1 175 ? -7.629 -0.454 -2.017 1.00 94.19 175 ILE A CA 1
ATOM 1325 C C . ILE A 1 175 ? -7.566 -0.496 -3.540 1.00 94.19 175 ILE A C 1
ATOM 1327 O O . ILE A 1 175 ? -8.295 -1.271 -4.140 1.00 94.19 175 ILE A O 1
ATOM 1331 N N . ALA A 1 176 ? -6.650 0.259 -4.151 1.00 93.44 176 ALA A N 1
ATOM 1332 C CA . ALA A 1 176 ? -6.480 0.291 -5.602 1.00 93.44 176 ALA A CA 1
ATOM 1333 C C . ALA A 1 176 ? -6.219 -1.103 -6.197 1.00 93.44 176 ALA A C 1
ATOM 1335 O O . ALA A 1 176 ? -6.811 -1.473 -7.206 1.00 93.44 176 ALA A O 1
ATOM 1336 N N . ILE A 1 177 ? -5.354 -1.895 -5.553 1.00 92.44 177 ILE A N 1
ATOM 1337 C CA . ILE A 1 177 ? -5.071 -3.269 -5.985 1.00 92.44 177 ILE A CA 1
ATOM 1338 C C . ILE A 1 177 ? -6.307 -4.154 -5.814 1.00 92.44 177 ILE A C 1
ATOM 1340 O O . ILE A 1 177 ? -6.606 -4.946 -6.702 1.00 92.44 177 ILE A O 1
ATOM 1344 N N . VAL A 1 178 ? -7.000 -4.055 -4.676 1.00 92.19 178 VAL A N 1
ATOM 1345 C CA . VAL A 1 178 ? -8.207 -4.848 -4.420 1.00 92.19 178 VAL A CA 1
ATOM 1346 C C . VAL A 1 178 ? -9.303 -4.486 -5.414 1.00 92.19 178 VAL A C 1
ATOM 1348 O O . VAL A 1 178 ? -9.898 -5.403 -5.947 1.00 92.19 178 VAL A O 1
ATOM 1351 N N . ASP A 1 179 ? -9.527 -3.210 -5.720 1.00 91.94 179 ASP A N 1
ATOM 1352 C CA . ASP A 1 179 ? -10.537 -2.767 -6.689 1.00 91.94 179 ASP A CA 1
ATOM 1353 C C . ASP A 1 179 ? -10.255 -3.304 -8.096 1.00 91.94 179 ASP A C 1
ATOM 1355 O O . ASP A 1 179 ? -11.154 -3.812 -8.761 1.00 91.94 179 ASP A O 1
ATOM 1359 N N . ASP A 1 180 ? -9.002 -3.216 -8.542 1.00 90.19 180 ASP A N 1
ATOM 1360 C CA . ASP A 1 180 ? -8.617 -3.608 -9.899 1.00 90.19 180 ASP A CA 1
ATOM 1361 C C . ASP A 1 180 ? -8.535 -5.133 -10.080 1.00 90.19 180 ASP A C 1
ATOM 1363 O O . ASP A 1 180 ? -8.779 -5.656 -11.164 1.00 90.19 180 ASP A O 1
ATOM 1367 N N . GLN A 1 181 ? -8.203 -5.862 -9.012 1.00 89.75 181 GLN A N 1
ATOM 1368 C CA . GLN A 1 181 ? -7.934 -7.304 -9.048 1.00 89.75 181 GLN A CA 1
ATOM 1369 C C . GLN A 1 181 ? -8.923 -8.112 -8.190 1.00 89.75 181 GLN A C 1
ATOM 1371 O O . GLN A 1 181 ? -8.646 -9.271 -7.873 1.00 89.75 181 GLN A O 1
ATOM 1376 N N . GLN A 1 182 ? -10.060 -7.519 -7.791 1.00 91.31 182 GLN A N 1
ATOM 1377 C CA . GLN A 1 182 ? -11.022 -8.113 -6.848 1.00 91.31 182 GLN A CA 1
ATOM 1378 C C . GLN A 1 182 ? -11.429 -9.510 -7.300 1.00 91.31 182 GLN A C 1
ATOM 1380 O O . GLN A 1 182 ? -11.286 -10.479 -6.559 1.00 91.31 182 GLN A O 1
ATOM 1385 N N . TRP A 1 183 ? -11.866 -9.606 -8.551 1.00 90.94 183 TRP A N 1
ATOM 1386 C CA . TRP A 1 183 ? -12.343 -10.832 -9.171 1.00 90.94 183 TRP A CA 1
ATOM 1387 C C . TRP A 1 183 ? -11.343 -11.976 -9.076 1.00 90.94 183 TRP A C 1
ATOM 1389 O O . TRP A 1 183 ? -11.681 -13.064 -8.621 1.00 90.94 183 TRP A O 1
ATOM 1399 N N . ASP A 1 184 ? -10.087 -11.724 -9.432 1.00 90.44 184 ASP A N 1
ATOM 1400 C CA . ASP A 1 184 ? -9.062 -12.760 -9.399 1.00 90.44 184 ASP A CA 1
ATOM 1401 C C . ASP A 1 184 ? -8.708 -13.184 -7.971 1.00 90.44 184 ASP A C 1
ATOM 1403 O O . ASP A 1 184 ? -8.403 -14.351 -7.716 1.00 90.44 184 ASP A O 1
ATOM 1407 N N . ILE A 1 185 ? -8.742 -12.242 -7.022 1.00 90.25 185 ILE A N 1
ATOM 1408 C CA . ILE A 1 185 ? -8.543 -12.538 -5.601 1.00 90.25 185 ILE A CA 1
ATOM 1409 C C . ILE A 1 185 ? -9.668 -13.446 -5.104 1.00 90.25 185 ILE A C 1
ATOM 1411 O O . ILE A 1 185 ? -9.386 -14.451 -4.447 1.00 90.25 185 ILE A O 1
ATOM 1415 N N . LEU A 1 186 ? -10.921 -13.111 -5.415 1.00 91.06 186 LEU A N 1
ATOM 1416 C CA . LEU A 1 186 ? -12.087 -13.871 -4.980 1.00 91.06 186 LEU A CA 1
ATOM 1417 C C . LEU A 1 186 ? -12.134 -15.260 -5.637 1.00 91.06 186 LEU A C 1
ATOM 1419 O O . LEU A 1 186 ? -12.316 -16.246 -4.924 1.00 91.06 186 LEU A O 1
ATOM 1423 N N . ASP A 1 187 ? -11.838 -15.375 -6.934 1.00 89.38 187 ASP A N 1
ATOM 1424 C CA . ASP A 1 187 ? -11.696 -16.665 -7.630 1.00 89.38 187 ASP A CA 1
ATOM 1425 C C . ASP A 1 187 ? -10.584 -17.528 -7.006 1.00 89.38 187 ASP A C 1
ATOM 1427 O O . ASP A 1 187 ? -10.741 -18.730 -6.760 1.00 89.38 187 ASP A O 1
ATOM 1431 N N . ALA A 1 188 ? -9.461 -16.907 -6.630 1.00 88.00 188 ALA A N 1
ATOM 1432 C CA . ALA A 1 188 ? -8.388 -17.607 -5.940 1.00 88.00 188 ALA A CA 1
ATOM 1433 C C . ALA A 1 188 ? -8.813 -18.144 -4.563 1.00 88.00 188 ALA A C 1
ATOM 1435 O O . ALA A 1 188 ? -8.346 -19.225 -4.187 1.00 88.00 188 ALA A O 1
ATOM 1436 N N . VAL A 1 189 ? -9.674 -17.430 -3.829 1.00 87.38 189 VAL A N 1
ATOM 1437 C CA . VAL A 1 189 ? -10.257 -17.896 -2.558 1.00 87.38 189 VAL A CA 1
ATOM 1438 C C . VAL A 1 189 ? -11.301 -18.990 -2.807 1.00 87.38 189 VAL A C 1
ATOM 1440 O O . VAL A 1 189 ? -11.245 -20.020 -2.133 1.00 87.38 189 VAL A O 1
ATOM 1443 N N . ALA A 1 190 ? -12.181 -18.843 -3.804 1.00 85.94 190 ALA A N 1
ATOM 1444 C CA . ALA A 1 190 ? -13.173 -19.855 -4.188 1.00 85.94 190 ALA A CA 1
ATOM 1445 C C . ALA A 1 190 ? -12.507 -21.203 -4.496 1.00 85.94 190 ALA A C 1
ATOM 1447 O O . ALA A 1 190 ? -12.821 -22.235 -3.899 1.00 85.94 190 ALA A O 1
ATOM 1448 N N . GLY A 1 191 ? -11.483 -21.183 -5.354 1.00 81.75 191 GLY A N 1
ATOM 1449 C CA . GLY A 1 191 ? -10.731 -22.382 -5.715 1.00 81.75 191 GLY A CA 1
ATOM 1450 C C . GLY A 1 191 ? -9.941 -23.000 -4.551 1.00 81.75 191 GLY A C 1
ATOM 1451 O O . GLY A 1 191 ? -9.456 -24.130 -4.671 1.00 81.75 191 GLY A O 1
ATOM 1452 N N . MET A 1 192 ? -9.764 -22.281 -3.436 1.00 78.25 192 MET A N 1
ATOM 1453 C CA . MET A 1 192 ? -9.205 -22.828 -2.195 1.00 78.25 192 MET A CA 1
ATOM 1454 C C . MET A 1 192 ? -10.263 -23.489 -1.330 1.00 78.25 192 MET A C 1
ATOM 1456 O O . MET A 1 192 ? -9.991 -24.580 -0.832 1.00 78.25 192 MET A O 1
ATOM 1460 N N . ASP A 1 193 ? -11.438 -22.878 -1.194 1.00 67.25 193 ASP A N 1
ATOM 1461 C CA . ASP A 1 193 ? -12.550 -23.442 -0.425 1.00 67.25 193 ASP A CA 1
ATOM 1462 C C . ASP A 1 193 ? -12.949 -24.828 -0.969 1.00 67.25 193 ASP A C 1
ATOM 1464 O O . ASP A 1 193 ? -13.111 -25.785 -0.213 1.00 67.25 193 ASP A O 1
ATOM 1468 N N . GLU A 1 194 ? -12.949 -24.993 -2.298 1.00 63.66 194 GLU A N 1
ATOM 1469 C CA . GLU A 1 194 ? -13.262 -26.274 -2.948 1.00 63.66 194 GLU A CA 1
ATOM 1470 C C . GLU A 1 194 ? -12.185 -27.358 -2.770 1.00 63.66 194 GLU A C 1
ATOM 1472 O O . GLU A 1 194 ? -12.494 -28.541 -2.605 1.00 63.66 194 GLU A O 1
ATOM 1477 N N . ARG A 1 195 ? -10.900 -26.988 -2.872 1.00 62.91 195 ARG A N 1
ATOM 1478 C CA . ARG A 1 195 ? -9.793 -27.963 -2.961 1.00 62.91 195 ARG A CA 1
ATOM 1479 C C . ARG A 1 195 ? -9.135 -28.248 -1.620 1.00 62.91 195 ARG A C 1
ATOM 1481 O O . ARG A 1 195 ? -8.591 -29.334 -1.418 1.00 62.91 195 ARG A O 1
ATOM 1488 N N . LEU A 1 196 ? -9.108 -27.257 -0.739 1.00 64.69 196 LEU A N 1
ATOM 1489 C CA . LEU A 1 196 ? -8.347 -27.262 0.500 1.00 64.69 196 LEU A CA 1
ATOM 1490 C C . LEU A 1 196 ? -9.031 -26.325 1.523 1.00 64.69 196 LEU A C 1
ATOM 1492 O O . LEU A 1 196 ? -8.494 -25.258 1.827 1.00 64.69 196 LEU A O 1
ATOM 1496 N N . PRO A 1 197 ? -10.156 -26.732 2.139 1.00 57.91 197 PRO A N 1
ATOM 1497 C CA . PRO A 1 197 ? -10.910 -25.887 3.080 1.00 57.91 197 PRO A CA 1
ATOM 1498 C C . PRO A 1 197 ? -10.108 -25.474 4.333 1.00 57.91 197 PRO A C 1
ATOM 1500 O O . PRO A 1 197 ? -10.550 -24.670 5.140 1.00 57.91 197 PRO A O 1
ATOM 1503 N N . PHE A 1 198 ? -8.904 -26.021 4.521 1.00 59.19 198 PHE A N 1
ATOM 1504 C CA . PHE A 1 198 ? -8.016 -25.762 5.654 1.00 59.19 198 PHE A CA 1
ATOM 1505 C C . PHE A 1 198 ? -6.722 -25.024 5.271 1.00 59.19 198 PHE A C 1
ATOM 1507 O O . PHE A 1 198 ? -5.788 -24.998 6.079 1.00 59.19 198 PHE A O 1
ATOM 1514 N N . VAL A 1 199 ? -6.591 -24.461 4.058 1.00 59.22 199 VAL A N 1
ATOM 1515 C CA . VAL A 1 199 ? -5.399 -23.646 3.770 1.00 59.22 199 VAL A CA 1
ATOM 1516 C C . VAL A 1 199 ? -5.392 -22.441 4.697 1.00 59.22 199 VAL A C 1
ATOM 1518 O O . VAL A 1 199 ? -6.293 -21.606 4.679 1.00 59.22 199 VAL A O 1
ATOM 1521 N N . GLY A 1 200 ? -4.343 -22.368 5.513 1.00 66.06 200 GLY A N 1
ATOM 1522 C CA . GLY A 1 200 ? -4.210 -21.318 6.504 1.00 66.06 200 GLY A CA 1
ATOM 1523 C C . GLY A 1 200 ? -4.178 -19.931 5.868 1.00 66.06 200 GLY A C 1
ATOM 1524 O O . GLY A 1 200 ? -3.548 -19.736 4.824 1.00 66.06 200 GLY A O 1
ATOM 1525 N N . PHE A 1 201 ? -4.785 -18.965 6.555 1.00 72.69 201 PHE A N 1
ATOM 1526 C CA . PHE A 1 201 ? -4.766 -17.534 6.234 1.00 72.69 201 PHE A CA 1
ATOM 1527 C C . PHE A 1 201 ? -3.374 -17.041 5.793 1.00 72.69 201 PHE A C 1
ATOM 1529 O O . PHE A 1 201 ? -3.222 -16.347 4.790 1.00 72.69 201 PHE A O 1
ATOM 1536 N N . GLU A 1 202 ? -2.328 -17.487 6.494 1.00 72.19 202 GLU A N 1
ATOM 1537 C CA . GLU A 1 202 ? -0.929 -17.160 6.195 1.00 72.19 202 GLU A CA 1
ATOM 1538 C C . GLU A 1 202 ? -0.431 -17.701 4.848 1.00 72.19 202 GLU A C 1
ATOM 1540 O O . GLU A 1 202 ? 0.361 -17.046 4.174 1.00 72.19 202 GLU A O 1
ATOM 1545 N N . HIS A 1 203 ? -0.876 -18.891 4.435 1.00 75.31 203 HIS A N 1
ATOM 1546 C CA . HIS A 1 203 ? -0.453 -19.476 3.164 1.00 75.31 203 HIS A CA 1
ATOM 1547 C C . HIS A 1 203 ? -1.083 -18.736 1.983 1.00 75.31 203 HIS A C 1
ATOM 1549 O O . HIS A 1 203 ? -0.383 -18.459 1.008 1.00 75.31 203 HIS A O 1
ATOM 1555 N N . PHE A 1 204 ? -2.366 -18.371 2.085 1.00 78.50 204 PHE A N 1
ATOM 1556 C CA . PHE A 1 204 ? -3.004 -17.508 1.091 1.00 78.50 204 PHE A CA 1
ATOM 1557 C C . PHE A 1 204 ? -2.275 -16.166 0.993 1.00 78.50 204 PHE A C 1
ATOM 1559 O O . PHE A 1 204 ? -1.816 -15.799 -0.091 1.00 78.50 204 PHE A O 1
ATOM 1566 N N . ARG A 1 205 ? -2.083 -15.497 2.141 1.00 77.12 205 ARG A N 1
ATOM 1567 C CA . ARG A 1 205 ? -1.445 -14.178 2.222 1.00 77.12 205 ARG A CA 1
ATOM 1568 C C . ARG A 1 205 ? -0.048 -14.161 1.597 1.00 77.12 205 ARG A C 1
ATOM 1570 O O . ARG A 1 205 ? 0.270 -13.234 0.861 1.00 77.12 205 ARG A O 1
ATOM 1577 N N . ARG A 1 206 ? 0.785 -15.168 1.883 1.00 70.31 206 ARG A N 1
ATOM 1578 C CA . ARG A 1 206 ? 2.199 -15.177 1.468 1.00 70.31 206 ARG A CA 1
ATOM 1579 C C . ARG A 1 206 ? 2.447 -15.712 0.067 1.00 70.31 206 ARG A C 1
ATOM 1581 O O . ARG A 1 206 ? 3.329 -15.205 -0.613 1.00 70.31 206 ARG A O 1
ATOM 1588 N N . ASN A 1 207 ? 1.709 -16.739 -0.352 1.00 72.75 207 ASN A N 1
ATOM 1589 C CA . ASN A 1 207 ? 2.064 -17.479 -1.565 1.00 72.75 207 ASN A CA 1
ATOM 1590 C C . ASN A 1 207 ? 1.106 -17.225 -2.723 1.00 72.75 207 ASN A C 1
ATOM 1592 O O . ASN A 1 207 ? 1.526 -17.276 -3.875 1.00 72.75 207 ASN A O 1
ATOM 1596 N N . ARG A 1 208 ? -0.176 -16.978 -2.435 1.00 79.12 208 ARG A N 1
ATOM 1597 C CA . ARG A 1 208 ? -1.198 -16.896 -3.482 1.00 79.12 208 ARG A CA 1
ATOM 1598 C C . ARG A 1 208 ? -1.577 -15.461 -3.803 1.00 79.12 208 ARG A C 1
ATOM 1600 O O . ARG A 1 208 ? -1.603 -15.115 -4.976 1.00 79.12 208 ARG A O 1
ATOM 1607 N N . LEU A 1 209 ? -1.768 -14.618 -2.787 1.00 81.31 209 LEU A N 1
ATOM 1608 C CA . LEU A 1 209 ? -2.195 -13.232 -2.980 1.00 81.31 209 LEU A CA 1
ATOM 1609 C C . LEU A 1 209 ? -1.225 -12.459 -3.886 1.00 81.31 209 LEU A C 1
ATOM 1611 O O . LEU A 1 209 ? -1.640 -11.932 -4.909 1.00 81.31 209 LEU A O 1
ATOM 1615 N N . ALA A 1 210 ? 0.077 -12.509 -3.588 1.00 79.31 210 ALA A N 1
ATOM 1616 C CA . ALA A 1 210 ? 1.102 -11.838 -4.392 1.00 79.31 210 ALA A CA 1
ATOM 1617 C C . ALA A 1 210 ? 1.181 -12.3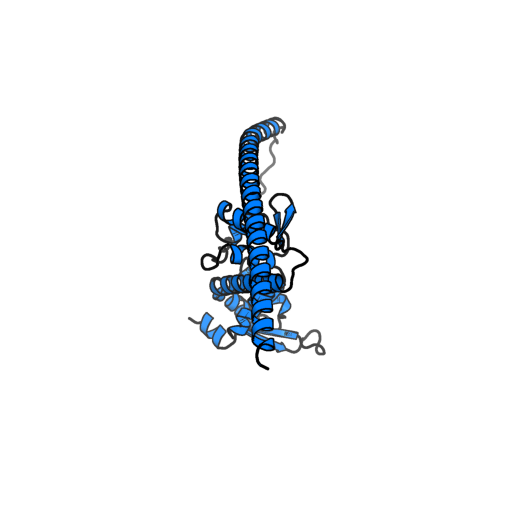44 -5.846 1.00 79.31 210 ALA A C 1
ATOM 1619 O O . ALA A 1 210 ? 1.549 -11.589 -6.746 1.00 79.31 210 ALA A O 1
ATOM 1620 N N . SER A 1 211 ? 0.845 -13.617 -6.082 1.00 81.62 211 SER A N 1
ATOM 1621 C CA . SER A 1 211 ? 0.804 -14.189 -7.431 1.00 81.62 211 SER A CA 1
ATOM 1622 C C . SER A 1 211 ? -0.406 -13.686 -8.213 1.00 81.62 211 SER A C 1
ATOM 1624 O O . SER A 1 211 ? -0.277 -13.360 -9.387 1.00 81.62 211 SER A O 1
ATOM 1626 N N . VAL A 1 212 ? -1.566 -13.617 -7.562 1.00 82.69 212 VAL A N 1
ATOM 1627 C CA . VAL A 1 212 ? -2.844 -13.235 -8.178 1.00 82.69 212 VAL A CA 1
ATOM 1628 C C . VAL A 1 212 ? -2.871 -11.753 -8.547 1.00 82.69 212 VAL A C 1
ATOM 1630 O O . VAL A 1 212 ? -3.368 -11.389 -9.611 1.00 82.69 212 VAL A O 1
ATOM 1633 N N . THR A 1 213 ? -2.285 -10.908 -7.700 1.00 80.19 213 THR A N 1
ATOM 1634 C CA . THR A 1 213 ? -2.271 -9.452 -7.890 1.00 80.19 213 THR A CA 1
ATOM 1635 C C . THR A 1 213 ? -1.004 -8.936 -8.566 1.00 80.19 213 THR A C 1
ATOM 1637 O O . THR A 1 213 ? -0.764 -7.733 -8.575 1.00 80.19 213 THR A O 1
ATOM 1640 N N . ALA A 1 214 ? -0.145 -9.829 -9.075 1.00 79.06 214 ALA A N 1
ATOM 1641 C CA . ALA A 1 214 ? 1.161 -9.489 -9.650 1.00 79.06 214 ALA A CA 1
ATOM 1642 C C . ALA A 1 214 ? 2.056 -8.624 -8.728 1.00 79.06 214 ALA A C 1
ATOM 1644 O O . ALA A 1 214 ? 2.978 -7.939 -9.173 1.00 79.06 214 ALA A O 1
ATOM 1645 N N . THR A 1 215 ? 1.845 -8.685 -7.411 1.00 80.06 215 THR A N 1
ATOM 1646 C CA . THR A 1 215 ? 2.578 -7.895 -6.414 1.00 80.06 215 THR A CA 1
ATOM 1647 C C . THR A 1 215 ? 3.730 -8.689 -5.805 1.00 80.06 215 THR A C 1
ATOM 1649 O O . THR A 1 215 ? 3.913 -8.739 -4.592 1.00 80.06 215 THR A O 1
ATOM 1652 N N . ARG A 1 216 ? 4.583 -9.294 -6.642 1.00 81.25 216 ARG A N 1
ATOM 1653 C CA . ARG A 1 216 ? 5.790 -10.014 -6.169 1.00 81.25 216 ARG A CA 1
ATOM 1654 C C . ARG A 1 216 ? 6.770 -9.115 -5.397 1.00 81.25 216 ARG A C 1
ATOM 1656 O O . ARG A 1 216 ? 7.614 -9.612 -4.661 1.00 81.25 216 ARG A O 1
ATOM 1663 N N . TRP A 1 217 ? 6.646 -7.799 -5.558 1.00 82.31 217 TRP A N 1
ATOM 1664 C CA . TRP A 1 217 ? 7.386 -6.779 -4.817 1.00 82.31 217 TRP A CA 1
ATOM 1665 C C . TRP A 1 217 ? 6.820 -6.505 -3.411 1.00 82.31 217 TRP A C 1
ATOM 1667 O O . TRP A 1 217 ? 7.481 -5.822 -2.628 1.00 82.31 217 TRP A O 1
ATOM 1677 N N . ALA A 1 218 ? 5.621 -7.003 -3.086 1.00 86.38 218 ALA A N 1
ATOM 1678 C CA . ALA A 1 218 ? 4.920 -6.699 -1.844 1.00 86.38 218 ALA A CA 1
ATOM 1679 C C . ALA A 1 218 ? 5.551 -7.356 -0.610 1.00 86.38 218 ALA A C 1
ATOM 1681 O O . ALA A 1 218 ? 6.033 -8.487 -0.643 1.00 86.38 218 ALA A O 1
ATOM 1682 N N . ASN A 1 219 ? 5.474 -6.655 0.515 1.00 86.50 219 ASN A N 1
ATOM 1683 C CA . ASN A 1 219 ? 5.832 -7.137 1.840 1.00 86.50 219 ASN A CA 1
ATOM 1684 C C . ASN A 1 219 ? 4.599 -7.595 2.645 1.00 86.50 219 ASN A C 1
ATOM 1686 O O . ASN A 1 219 ? 3.445 -7.497 2.213 1.00 86.50 219 ASN A O 1
ATOM 1690 N N . ASP A 1 220 ? 4.845 -8.063 3.872 1.00 86.56 220 ASP A N 1
ATOM 1691 C CA . ASP A 1 220 ? 3.786 -8.477 4.801 1.00 86.56 220 ASP A CA 1
ATOM 1692 C C . ASP A 1 220 ? 2.825 -7.314 5.169 1.00 86.56 220 ASP A C 1
ATOM 1694 O O . ASP A 1 220 ? 1.659 -7.568 5.467 1.00 86.56 220 ASP A O 1
ATOM 1698 N N . ARG A 1 221 ? 3.252 -6.037 5.110 1.00 90.31 221 ARG A N 1
ATOM 1699 C CA . ARG A 1 221 ? 2.376 -4.883 5.415 1.00 90.31 221 ARG A CA 1
ATOM 1700 C C . ARG A 1 221 ? 1.326 -4.670 4.330 1.00 90.31 221 ARG A C 1
ATOM 1702 O O . ARG A 1 221 ? 0.155 -4.502 4.658 1.00 90.31 221 ARG A O 1
ATOM 1709 N N . LEU A 1 222 ? 1.727 -4.685 3.057 1.00 91.19 222 LEU A N 1
ATOM 1710 C CA . LEU A 1 222 ? 0.792 -4.499 1.945 1.00 91.19 222 LEU A CA 1
ATOM 1711 C C . LEU A 1 222 ? -0.188 -5.667 1.850 1.00 91.19 222 LEU A C 1
ATOM 1713 O O . LEU A 1 222 ? -1.392 -5.449 1.763 1.00 91.19 222 LEU A O 1
ATOM 1717 N N . THR A 1 223 ? 0.309 -6.901 1.957 1.00 89.56 223 THR A N 1
ATOM 1718 C CA . THR A 1 223 ? -0.572 -8.077 1.957 1.00 89.56 223 THR A CA 1
ATOM 1719 C C . THR A 1 223 ? -1.559 -8.043 3.126 1.00 89.56 223 THR A C 1
ATOM 1721 O O . THR A 1 223 ? -2.732 -8.347 2.938 1.00 89.56 223 THR A O 1
ATOM 1724 N N . HIS A 1 224 ? -1.142 -7.603 4.319 1.00 90.12 224 HIS A N 1
ATOM 1725 C CA . HIS A 1 224 ? -2.060 -7.393 5.440 1.00 90.12 224 HIS A CA 1
ATOM 1726 C C . HIS A 1 224 ? -3.101 -6.299 5.160 1.00 90.12 224 HIS A C 1
ATOM 1728 O O . HIS A 1 224 ? -4.274 -6.495 5.468 1.00 90.12 224 HIS A O 1
ATOM 1734 N N . ALA A 1 225 ? -2.701 -5.173 4.562 1.00 93.06 225 ALA A N 1
ATOM 1735 C CA . ALA A 1 225 ? -3.619 -4.091 4.208 1.00 93.06 225 ALA A CA 1
ATOM 1736 C C . ALA A 1 225 ? -4.675 -4.541 3.183 1.00 93.06 225 ALA A C 1
ATOM 1738 O O . ALA A 1 225 ? -5.850 -4.236 3.357 1.00 93.06 225 ALA A O 1
ATOM 1739 N N . MET A 1 226 ? -4.283 -5.333 2.180 1.00 92.75 226 MET A N 1
ATOM 1740 C CA . MET A 1 226 ? -5.212 -5.922 1.208 1.00 92.75 226 MET A CA 1
ATOM 1741 C C . MET A 1 226 ? -6.186 -6.900 1.874 1.00 92.75 226 MET A C 1
ATOM 1743 O O . MET A 1 226 ? -7.389 -6.827 1.650 1.00 92.75 226 MET A O 1
ATOM 1747 N N . MET A 1 227 ? -5.687 -7.787 2.744 1.00 91.19 227 MET A N 1
ATOM 1748 C CA . MET A 1 227 ? -6.544 -8.713 3.497 1.00 91.19 227 MET A CA 1
ATOM 1749 C C . MET A 1 227 ? -7.545 -7.977 4.384 1.00 91.19 227 MET A C 1
ATOM 1751 O O . MET A 1 227 ? -8.700 -8.381 4.481 1.00 91.19 227 MET A O 1
ATOM 1755 N N . LYS A 1 228 ? -7.097 -6.904 5.039 1.00 93.69 228 LYS A N 1
ATOM 1756 C CA . LYS A 1 228 ? -7.955 -6.060 5.862 1.00 93.69 228 LYS A CA 1
ATOM 1757 C C . LYS A 1 228 ? -9.065 -5.424 5.028 1.00 93.69 228 LYS A C 1
ATOM 1759 O O . LYS A 1 228 ? -10.203 -5.442 5.469 1.00 93.69 228 LYS A O 1
ATOM 1764 N N . GLU A 1 229 ? -8.749 -4.930 3.835 1.00 95.44 229 GLU A N 1
ATOM 1765 C CA . GLU A 1 229 ? -9.742 -4.343 2.933 1.00 95.44 229 GLU A CA 1
ATOM 1766 C C . GLU A 1 229 ? -10.804 -5.367 2.499 1.00 95.44 229 GLU A C 1
ATOM 1768 O O . GLU A 1 229 ? -11.995 -5.094 2.594 1.00 95.44 229 GLU A O 1
ATOM 1773 N N . LEU A 1 230 ? -10.396 -6.580 2.113 1.00 93.94 230 LEU A N 1
ATOM 1774 C CA . LEU A 1 230 ? -11.329 -7.657 1.746 1.00 93.94 230 LEU A CA 1
ATOM 1775 C C . LEU A 1 230 ? -12.261 -8.050 2.909 1.00 93.94 230 LEU A C 1
ATOM 1777 O O . LEU A 1 230 ? -13.434 -8.345 2.687 1.00 93.94 230 LEU A O 1
ATOM 1781 N N . LEU A 1 231 ? -11.743 -8.049 4.144 1.00 93.25 231 LEU A N 1
ATOM 1782 C CA . LEU A 1 231 ? -12.525 -8.316 5.358 1.00 93.25 231 LEU A CA 1
ATOM 1783 C C . LEU A 1 231 ? -13.483 -7.167 5.696 1.00 93.25 231 LEU A C 1
ATOM 1785 O O . LEU A 1 231 ? -14.616 -7.417 6.086 1.00 93.25 231 LEU A O 1
ATOM 1789 N N . GLU A 1 232 ? -13.039 -5.914 5.564 1.00 95.31 232 GLU A N 1
ATOM 1790 C CA . GLU A 1 232 ? -13.863 -4.723 5.828 1.00 95.31 232 GLU A CA 1
ATOM 1791 C C . GLU A 1 232 ? -15.016 -4.578 4.828 1.00 95.31 232 GLU A C 1
ATOM 1793 O O . GLU A 1 232 ? -16.065 -4.048 5.185 1.00 95.31 232 GLU A O 1
ATOM 1798 N N . ARG A 1 233 ? -14.835 -5.078 3.602 1.00 94.94 233 ARG A N 1
ATOM 1799 C CA . ARG A 1 233 ? -15.884 -5.173 2.577 1.00 94.94 233 ARG A CA 1
ATOM 1800 C C . ARG A 1 233 ? -16.787 -6.390 2.728 1.00 94.94 233 ARG A C 1
ATOM 1802 O O . ARG A 1 233 ? -17.664 -6.580 1.896 1.00 94.94 233 ARG A O 1
ATOM 1809 N N . GLU A 1 234 ? -16.545 -7.219 3.741 1.00 95.38 234 GLU A N 1
ATOM 1810 C CA . GLU A 1 234 ? -17.293 -8.452 3.976 1.00 95.38 234 GLU A CA 1
ATOM 1811 C C . GLU A 1 234 ? -17.273 -9.391 2.758 1.00 95.38 234 GLU A C 1
ATOM 1813 O O . GLU A 1 234 ? -18.227 -10.122 2.557 1.00 95.38 234 GLU A O 1
ATOM 1818 N N . LEU A 1 235 ? -16.207 -9.401 1.943 1.00 93.31 235 LEU A N 1
ATOM 1819 C CA . LEU A 1 235 ? -16.077 -10.303 0.779 1.00 93.31 235 LEU A CA 1
ATOM 1820 C C . LEU A 1 235 ? -15.504 -11.672 1.165 1.00 93.31 235 LEU A C 1
ATOM 1822 O O . LEU A 1 235 ? -15.712 -12.689 0.502 1.00 93.31 235 LEU A O 1
ATOM 1826 N N . ILE A 1 236 ? -14.732 -11.687 2.246 1.00 91.81 236 ILE A N 1
ATOM 1827 C CA . ILE A 1 236 ? -14.136 -12.885 2.823 1.00 91.81 236 ILE A CA 1
ATOM 1828 C C . ILE A 1 236 ? -14.353 -12.876 4.329 1.00 91.81 236 ILE A C 1
ATOM 1830 O O . ILE A 1 236 ? -14.493 -11.820 4.943 1.00 91.81 236 ILE A O 1
ATOM 1834 N N . GLU A 1 237 ? -14.291 -14.048 4.947 1.00 91.19 237 GLU A N 1
ATOM 1835 C CA . GLU A 1 237 ? -14.257 -14.166 6.400 1.00 91.19 237 GLU A CA 1
ATOM 1836 C C . GLU A 1 237 ? -13.164 -15.126 6.868 1.00 91.19 237 GLU A C 1
ATOM 1838 O O . GLU A 1 237 ? -12.820 -16.104 6.196 1.00 91.19 237 GLU A O 1
ATOM 1843 N N . VAL A 1 238 ? -12.613 -14.837 8.051 1.00 88.88 238 VAL A N 1
ATOM 1844 C CA . VAL A 1 238 ? -11.656 -15.714 8.730 1.00 88.88 238 VAL A CA 1
ATOM 1845 C C . VAL A 1 238 ? -12.395 -16.542 9.767 1.00 88.88 238 VAL A C 1
ATOM 1847 O O . VAL A 1 238 ? -13.000 -16.003 10.693 1.00 88.88 238 VAL A O 1
ATOM 1850 N N . TYR A 1 239 ? -12.284 -17.859 9.662 1.00 85.19 239 TYR A N 1
ATOM 1851 C CA . TYR A 1 239 ? -12.869 -18.792 10.616 1.00 85.19 239 TYR A CA 1
ATOM 1852 C C . TYR A 1 239 ? -11.808 -19.751 11.149 1.00 85.19 239 TYR A C 1
ATOM 1854 O O . TYR A 1 239 ? -10.730 -19.908 10.578 1.00 85.19 239 TYR A O 1
ATOM 1862 N N . HIS A 1 240 ? -12.096 -20.377 12.285 1.00 83.31 240 HIS A N 1
ATOM 1863 C CA . HIS A 1 240 ? -11.205 -21.366 12.877 1.00 83.31 240 HIS A CA 1
ATOM 1864 C C . HIS A 1 240 ? -11.716 -22.757 12.537 1.00 83.31 240 HIS A C 1
ATOM 1866 O O . HIS A 1 240 ? -12.888 -23.062 12.752 1.00 83.31 240 HIS A O 1
ATOM 1872 N N . THR A 1 241 ? -10.823 -23.593 12.023 1.00 77.69 241 THR A N 1
ATOM 1873 C CA . THR A 1 241 ? -11.092 -25.006 11.767 1.00 77.69 241 THR A CA 1
ATOM 1874 C C . THR A 1 241 ? -10.095 -25.868 12.524 1.00 77.69 241 THR A C 1
ATOM 1876 O O . THR A 1 241 ? -8.953 -25.462 12.773 1.00 77.69 241 THR A O 1
ATOM 1879 N N . ASP A 1 242 ? -10.520 -27.080 12.870 1.00 77.81 242 ASP A N 1
ATOM 1880 C CA . ASP A 1 242 ? -9.633 -28.084 13.437 1.00 77.81 242 ASP A CA 1
ATOM 1881 C C . ASP A 1 242 ? -8.496 -28.359 12.455 1.00 77.81 242 ASP A C 1
ATOM 1883 O O . ASP A 1 242 ? -8.712 -28.566 11.256 1.00 77.81 242 ASP A O 1
ATOM 1887 N N . ASN A 1 243 ? -7.266 -28.345 12.960 1.00 72.69 243 ASN A N 1
ATOM 1888 C CA . ASN A 1 243 ? -6.111 -28.686 12.153 1.00 72.69 243 ASN A CA 1
ATOM 1889 C C . ASN A 1 243 ? -5.943 -30.212 12.165 1.00 72.69 243 ASN A C 1
ATOM 1891 O O . ASN A 1 243 ? -5.573 -30.771 13.200 1.00 72.69 243 ASN A O 1
ATOM 1895 N N . PRO A 1 244 ? -6.134 -30.911 11.030 1.00 71.44 244 PRO A N 1
ATOM 1896 C CA . PRO A 1 244 ? -6.043 -32.371 10.990 1.00 71.44 244 PRO A CA 1
ATOM 1897 C C . PRO A 1 244 ? -4.635 -32.889 11.318 1.00 71.44 244 PRO A C 1
ATOM 1899 O O . PRO A 1 244 ? -4.471 -34.060 11.652 1.00 71.44 244 PRO A O 1
ATOM 1902 N N . ARG A 1 245 ? -3.608 -32.032 11.230 1.00 73.38 245 ARG A N 1
ATOM 1903 C CA . ARG A 1 245 ? -2.227 -32.354 11.615 1.00 73.38 245 ARG A CA 1
ATOM 1904 C C . ARG A 1 245 ? -1.910 -32.000 13.067 1.00 73.38 245 ARG A C 1
ATOM 1906 O O . ARG A 1 245 ? -0.913 -32.498 13.581 1.00 73.38 245 ARG A O 1
ATOM 1913 N N . ASN A 1 246 ? -2.704 -31.141 13.707 1.00 76.06 246 ASN A N 1
ATOM 1914 C CA . ASN A 1 246 ? -2.492 -30.721 15.089 1.00 76.06 246 ASN A CA 1
ATOM 1915 C C . ASN A 1 246 ? -3.815 -30.289 15.763 1.00 76.06 246 ASN A C 1
ATOM 1917 O O . ASN A 1 246 ? -4.102 -29.094 15.825 1.00 76.06 246 ASN A O 1
ATOM 1921 N N . PRO A 1 247 ? -4.619 -31.242 16.270 1.00 76.00 247 PRO A N 1
ATOM 1922 C CA . PRO A 1 247 ? -5.962 -30.971 16.794 1.00 76.00 247 PRO A CA 1
ATOM 1923 C C . PRO A 1 247 ? -6.001 -29.977 17.961 1.00 76.00 247 PRO A C 1
ATOM 1925 O O . PRO A 1 247 ? -7.001 -29.293 18.147 1.00 76.00 247 PRO A O 1
ATOM 1928 N N . ASP A 1 248 ? -4.909 -29.861 18.720 1.00 78.75 248 ASP A N 1
ATOM 1929 C CA . ASP A 1 248 ? -4.810 -28.951 19.868 1.00 78.75 248 ASP A CA 1
ATOM 1930 C C . ASP A 1 248 ? -4.627 -27.478 19.452 1.00 78.75 248 ASP A C 1
ATOM 1932 O O . ASP A 1 248 ? -4.723 -26.575 20.284 1.00 78.75 248 ASP A O 1
ATOM 1936 N N . PHE A 1 249 ? -4.355 -27.222 18.168 1.00 72.12 249 PHE A N 1
ATOM 1937 C CA . PHE A 1 249 ? -4.093 -25.893 17.622 1.00 72.12 249 PHE A CA 1
ATOM 1938 C C . PHE A 1 249 ? -5.005 -25.625 16.417 1.00 72.12 249 PHE A C 1
ATOM 1940 O O . PHE A 1 249 ? -4.595 -25.853 15.268 1.00 72.12 249 PHE A O 1
ATOM 1947 N N . PRO A 1 250 ? -6.241 -25.135 16.652 1.00 70.56 250 PRO A N 1
ATOM 1948 C CA . PRO A 1 250 ? -7.132 -24.735 15.571 1.00 70.56 250 PRO A CA 1
ATOM 1949 C C . PRO A 1 250 ? -6.434 -23.706 14.679 1.00 70.56 250 PRO A C 1
ATOM 1951 O O . PRO A 1 250 ? -5.716 -22.823 15.150 1.00 70.56 250 PRO A O 1
ATOM 1954 N N . THR A 1 251 ? -6.601 -23.856 13.370 1.00 75.69 251 THR A N 1
ATOM 1955 C CA . THR A 1 251 ? -5.940 -23.012 12.371 1.00 75.69 251 THR A CA 1
ATOM 1956 C C . THR A 1 251 ? -6.950 -22.048 11.767 1.00 75.69 251 THR A C 1
ATOM 1958 O O . THR A 1 251 ? -8.086 -22.427 11.484 1.00 75.69 251 THR A O 1
ATOM 1961 N N . ALA A 1 252 ? -6.532 -20.797 11.582 1.00 81.88 252 ALA A N 1
ATOM 1962 C CA . ALA A 1 252 ? -7.322 -19.794 10.883 1.00 81.88 252 ALA A CA 1
ATOM 1963 C C . ALA A 1 252 ? -7.353 -20.110 9.381 1.00 81.88 252 ALA A C 1
ATOM 1965 O O . ALA A 1 252 ? -6.300 -20.168 8.742 1.00 81.88 252 ALA A O 1
ATOM 1966 N N . ALA A 1 253 ? -8.548 -20.296 8.836 1.00 83.19 253 ALA A N 1
ATOM 1967 C CA . ALA A 1 253 ? -8.834 -20.481 7.419 1.00 83.19 253 ALA A CA 1
ATOM 1968 C C . ALA A 1 253 ? -9.620 -19.276 6.881 1.00 83.19 253 ALA A C 1
ATOM 1970 O O . ALA A 1 253 ? -10.135 -18.466 7.655 1.00 83.19 253 ALA A O 1
ATOM 1971 N N . ILE A 1 254 ? -9.680 -19.147 5.557 1.00 86.00 254 ILE A N 1
ATOM 1972 C CA . ILE A 1 254 ? -10.424 -18.093 4.857 1.00 86.00 254 ILE A CA 1
ATOM 1973 C C . ILE A 1 254 ? -11.446 -18.767 3.952 1.00 86.00 254 ILE A C 1
ATOM 1975 O O . ILE A 1 254 ? -11.130 -19.783 3.335 1.00 86.00 254 ILE A O 1
ATOM 1979 N N . ARG A 1 255 ? -12.640 -18.189 3.852 1.00 88.75 255 ARG A N 1
ATOM 1980 C CA . ARG A 1 255 ? -13.622 -18.516 2.813 1.00 88.75 255 ARG A CA 1
ATOM 1981 C C . ARG A 1 255 ? -14.313 -17.252 2.319 1.00 88.75 255 ARG A C 1
ATOM 1983 O O . ARG A 1 255 ? -14.179 -16.197 2.943 1.00 88.75 255 ARG A O 1
ATOM 1990 N N . LEU A 1 256 ? -15.044 -17.384 1.219 1.00 91.25 256 LEU A N 1
ATOM 1991 C CA . LEU A 1 256 ? -15.940 -16.342 0.734 1.00 91.25 256 LEU A CA 1
ATOM 1992 C C . LEU A 1 256 ? -17.171 -16.237 1.635 1.00 91.25 256 LEU A C 1
ATOM 1994 O O . LEU A 1 256 ? -17.669 -17.236 2.159 1.00 91.25 256 LEU A O 1
ATOM 1998 N N . THR A 1 257 ? -17.649 -15.016 1.805 1.00 92.81 257 THR A N 1
ATOM 1999 C CA . THR A 1 257 ? -18.968 -14.713 2.372 1.00 92.81 257 THR A CA 1
ATOM 2000 C C . THR A 1 257 ? -20.052 -14.858 1.293 1.00 92.81 257 THR A C 1
ATOM 2002 O O . THR A 1 257 ? -19.719 -15.024 0.116 1.00 92.81 257 THR A O 1
ATOM 2005 N N . PRO A 1 258 ? -21.350 -14.798 1.646 1.00 92.12 258 PRO A N 1
ATOM 2006 C CA . PRO A 1 258 ? -22.418 -14.678 0.653 1.00 92.12 258 PRO A CA 1
ATOM 2007 C C . PRO A 1 258 ? -22.191 -13.513 -0.319 1.00 92.12 258 PRO A C 1
ATOM 2009 O O . PRO A 1 258 ? -22.306 -13.697 -1.524 1.00 92.12 258 PRO A O 1
ATOM 2012 N N . GLU A 1 259 ? -21.776 -12.359 0.196 1.00 91.44 259 GLU A N 1
ATOM 2013 C CA . GLU A 1 259 ? -21.487 -11.159 -0.588 1.00 91.44 259 GLU A CA 1
ATOM 2014 C C . GLU A 1 259 ? -20.325 -11.394 -1.565 1.00 91.44 259 GLU A C 1
ATOM 2016 O O . GLU A 1 259 ? -20.415 -11.051 -2.740 1.00 91.44 259 GLU A O 1
ATOM 2021 N N . GLY A 1 260 ? -19.250 -12.048 -1.111 1.00 89.25 260 GLY A N 1
ATOM 2022 C CA . GLY A 1 260 ? -18.126 -12.408 -1.975 1.00 89.25 260 GLY A CA 1
ATOM 2023 C C . GLY A 1 260 ? -18.459 -13.481 -3.015 1.00 89.25 260 GLY A C 1
ATOM 2024 O O . GLY A 1 260 ? -17.823 -13.518 -4.062 1.00 89.25 260 GLY A O 1
ATOM 2025 N N . LEU A 1 261 ? -19.432 -14.357 -2.747 1.00 88.06 261 LEU A N 1
ATOM 2026 C CA . LEU A 1 261 ? -19.918 -15.342 -3.719 1.00 88.06 261 LEU A CA 1
ATOM 2027 C C . LEU A 1 261 ? -20.785 -14.694 -4.800 1.00 88.06 261 LEU A C 1
ATOM 2029 O O . LEU A 1 261 ? -20.643 -15.051 -5.968 1.00 88.06 261 LEU A O 1
ATOM 2033 N N . ASP A 1 262 ? -21.651 -13.756 -4.416 1.00 89.94 262 ASP A N 1
ATOM 2034 C CA . ASP A 1 262 ? -22.497 -13.012 -5.352 1.00 89.94 262 ASP A CA 1
ATOM 2035 C C . ASP A 1 262 ? -21.631 -12.207 -6.337 1.00 89.94 262 ASP A C 1
ATOM 2037 O O . ASP A 1 262 ? -21.865 -12.258 -7.541 1.00 89.94 262 ASP A O 1
ATOM 2041 N N . GLU A 1 263 ? -20.551 -11.583 -5.854 1.00 86.69 263 GLU A N 1
ATOM 2042 C CA . GLU A 1 263 ? -19.573 -10.866 -6.686 1.00 86.69 263 GLU A CA 1
ATOM 2043 C C . GLU A 1 263 ? -18.842 -11.751 -7.706 1.00 86.69 263 GLU A C 1
ATOM 2045 O O . GLU A 1 263 ? -18.336 -11.213 -8.676 1.00 86.69 263 GLU A O 1
ATOM 2050 N N . ILE A 1 264 ? -18.754 -13.076 -7.517 1.00 83.88 264 ILE A N 1
ATOM 2051 C CA . ILE A 1 264 ? -18.160 -13.996 -8.514 1.00 83.88 264 ILE A CA 1
ATOM 2052 C C . ILE A 1 264 ? -19.223 -14.533 -9.492 1.00 83.88 264 ILE A C 1
ATOM 2054 O O . ILE A 1 264 ? -18.899 -15.058 -10.561 1.00 83.88 264 ILE A O 1
ATOM 2058 N N . ALA A 1 265 ? -20.500 -14.477 -9.118 1.00 75.19 265 ALA A N 1
ATOM 2059 C CA . ALA A 1 265 ? -21.585 -15.071 -9.891 1.00 75.19 265 ALA A CA 1
ATOM 2060 C C . ALA A 1 265 ? -22.104 -14.169 -11.028 1.00 75.19 265 ALA A C 1
ATOM 2062 O O . ALA A 1 265 ? -22.726 -14.697 -11.958 1.00 75.19 265 ALA A O 1
ATOM 2063 N N . ASP A 1 266 ? -21.862 -12.858 -10.944 1.00 56.97 266 ASP A N 1
ATOM 2064 C CA . ASP A 1 266 ? -22.339 -11.817 -11.874 1.00 56.97 266 ASP A CA 1
ATOM 2065 C C . ASP A 1 266 ? -21.429 -11.589 -13.099 1.00 56.97 266 ASP A C 1
ATOM 2067 O O . ASP A 1 266 ? -21.970 -11.430 -14.223 1.00 56.97 266 ASP A O 1
#

Radius of gyration: 28.08 Å; chains: 1; bounding box: 60×83×76 Å

Sequence (266 aa):
MTSSAADELREALTRLLSERDTLLAEIASIEQNLGEKHESLADLNEKVDALEKSLAVLQPERAHELQRSEPDPEDGEEDEEEAPAVEEAKPPADFSHLSRQVAVLGILAGAAGPLHYQEIAAIAGAPANSVTPNLSNLKYRDLVETTDPGKYRLAPVLDLEDEHAVNEALRAVAIAIVDDQQWDILDAVAGMDERLPFVGFEHFRRNRLASVTATRWANDRLTHAMMKELLERELIEVYHTDNPRNPDFPTAAIRLTPEGLDEIAD

Foldseek 3Di:
DPVVVVVVVVVVVVVVVVVVVVVVVVVVVVVVVVVVVVVVVVVVVVVVVVVVVVVVVVVVVVVVVVVVPDDDDDDDDDDPPPDPPDPPQDQAFAPVVPDLLLLLLLLQLFFPDWDALVRSCRNHVHDSVVNVVSQVVCVVVVQWDDDDVRTIHGRPDDDPVSVVSSLVSNLSNLVRLCVRQVQLLLVLQAVCCVPPQQDFPVCCLPPPPCVSSVVPRGDSSSSVSNVVVCVVVQQKDWDWDQDPVHRVDTGIGMHGDPVNVVVNVD